Protein AF-A0A0H3B1G9-F1 (afdb_monomer)

pLDDT: mean 87.45, std 13.64, range [32.16, 97.94]

Nearest PDB structures (foldseek):
  1yqf-assembly1_C  TM=3.184E-01  e=6.189E-01  Leishmania major
  1e77-assembly1_A  TM=3.135E-01  e=3.840E+00  Leuconostoc mesenteroides
  4frx-assembly1_A  TM=2.261E-01  e=3.633E+00  Pseudomonas aeruginosa PAO1

Organism: Yersinia pseudotuberculosis serotype O:3 (strain YPIII) (NCBI:txid502800)

Mean predicted aligned error: 7.67 Å

Radius of gyration: 23.45 Å; Cα contacts (8 Å, |Δi|>4): 534; chains: 1; bounding box: 49×66×72 Å

Foldseek 3Di:
DDDFPFDDAFAFAPFALVPDDFPVPDDLVNQVVLLVLLPPPPDQDWDWDWADLQLKIKIFTAQDDDPFFTKTHIWIGPDQFKIWTWIWGFGDDPPVVCVVVVHPGGDIDIFIWMWGGDDDTDPIDTLVPDPDPVVSVVVRVVVNSVRSQSRLLSVCVVVVLVLLVVLPVQVDLVLFVCLQVQCCQVVDDWDDQQQWTFDDDDQKTKTKRAAPDPSCPPPRGMKIKIWGDPDPAFIKIWIFTWDQDPVRDTGTFIWIDSGRPGDIDTHDSRSRSVSSVVSSRSVVSCVVRVDDPPDPPPPDPDPDDD

Solvent-accessible surface area (backbone atoms only — not comparable to full-atom values): 17189 Å² total; per-residue (Å²): 117,82,79,83,79,74,74,80,81,71,64,58,37,105,36,31,41,93,76,52,72,54,68,94,71,62,52,43,67,57,40,46,49,58,47,56,66,64,53,84,77,83,60,89,58,64,49,74,50,71,47,64,63,84,65,19,48,34,36,41,36,34,48,43,74,56,92,65,22,37,32,27,20,41,37,39,33,60,59,63,51,30,36,44,35,45,32,23,36,38,45,62,66,59,69,68,61,34,53,77,67,75,38,94,66,63,66,69,42,65,47,47,35,40,28,44,37,64,98,70,59,47,75,80,38,49,55,95,74,61,84,55,65,67,59,51,52,50,55,37,50,52,51,25,54,45,27,36,52,52,2,20,24,35,34,22,59,79,63,73,19,54,60,43,53,49,43,58,70,70,53,35,61,66,56,50,52,53,59,53,63,26,66,62,77,77,73,51,86,63,49,78,55,88,56,27,39,20,47,75,55,78,72,34,36,48,26,27,30,58,52,85,38,90,64,21,78,92,46,73,48,49,24,37,34,48,28,37,64,80,49,100,85,41,33,31,30,40,36,47,33,46,41,78,40,98,88,69,48,72,36,74,43,54,26,40,20,46,34,79,91,50,71,72,41,77,64,55,63,32,36,47,71,58,44,52,50,49,49,52,52,52,53,51,46,49,61,65,55,70,46,81,85,73,74,81,78,78,78,73,80,79,83,77,88,128

Sequence (306 aa):
MLPIELPEEPKKLYYSAGEAHPLAKLETDKIRQMVIDLDVANSDSEHYVTGWMGLNSIVVVRNYQNKRGTANGFVINKGDRYRLSIQSIEFRIPKMVLWMSFRRKPRTMELITYEELGEKPSGMQQYRNILDEELLGQLDQDWHELNDYLGAACWQLENGTPLWQQLHQQITPDAIRQLATAPIFRTKHLQADGEYSGFWAGEYFFAVRQPGTKQAADNPFPAVQISWRENDKDIGSYQFDLIEGESGESRLSLCIRPRKGANSYLLNRFDAHHLQRAIAMFTLAQQYLSGPATGDSTATPERTNQ

Structure (mmCIF, N/CA/C/O backbone):
data_AF-A0A0H3B1G9-F1
#
_entry.id   AF-A0A0H3B1G9-F1
#
loop_
_atom_site.group_PDB
_atom_site.id
_atom_site.type_symbol
_atom_site.label_atom_id
_atom_site.label_alt_id
_atom_site.label_comp_id
_atom_site.label_asym_id
_atom_site.label_entity_id
_atom_site.label_seq_id
_atom_site.pdbx_PDB_ins_code
_atom_site.Cartn_x
_atom_site.Cartn_y
_atom_site.Cartn_z
_atom_site.occupancy
_atom_site.B_iso_or_equiv
_atom_site.auth_seq_id
_atom_site.auth_comp_id
_atom_site.auth_asym_id
_atom_site.auth_atom_id
_atom_site.pdbx_PDB_model_num
ATOM 1 N N . MET A 1 1 ? 13.223 -18.269 -14.793 1.00 59.62 1 MET A N 1
ATOM 2 C CA . MET A 1 1 ? 13.557 -17.062 -14.010 1.00 59.62 1 MET A CA 1
ATOM 3 C C . MET A 1 1 ? 13.470 -17.457 -12.550 1.00 59.62 1 MET A C 1
ATOM 5 O O . MET A 1 1 ? 12.486 -18.098 -12.205 1.00 59.62 1 MET A O 1
ATOM 9 N N . LEU A 1 2 ? 14.513 -17.216 -11.752 1.00 57.66 2 LEU A N 1
ATOM 10 C CA . LEU A 1 2 ? 14.482 -17.555 -10.325 1.00 57.66 2 LEU A CA 1
ATOM 11 C C . LEU A 1 2 ? 13.449 -16.666 -9.606 1.00 57.66 2 LEU A C 1
ATOM 13 O O . LEU A 1 2 ? 13.267 -15.519 -10.030 1.00 57.66 2 LEU A O 1
ATOM 17 N N . PRO A 1 3 ? 12.750 -17.179 -8.578 1.00 67.81 3 PRO A N 1
ATOM 18 C CA . PRO A 1 3 ? 11.862 -16.359 -7.761 1.00 67.81 3 PRO A CA 1
ATOM 19 C C . PRO A 1 3 ? 12.661 -15.236 -7.088 1.00 67.81 3 PRO A C 1
ATOM 21 O O . PRO A 1 3 ? 13.826 -15.428 -6.743 1.00 67.81 3 PRO A O 1
ATOM 24 N N . ILE A 1 4 ? 12.048 -14.062 -6.909 1.00 74.88 4 ILE A N 1
ATOM 25 C CA . ILE A 1 4 ? 12.657 -12.991 -6.110 1.00 74.88 4 ILE A CA 1
ATOM 26 C C . ILE A 1 4 ? 12.821 -13.480 -4.681 1.00 74.88 4 ILE A C 1
ATOM 28 O O . ILE A 1 4 ? 11.834 -13.747 -3.996 1.00 74.88 4 ILE A O 1
ATOM 32 N N . GLU A 1 5 ? 14.065 -13.513 -4.220 1.00 73.56 5 GLU A N 1
ATOM 33 C CA . GLU A 1 5 ? 14.350 -13.460 -2.795 1.00 73.56 5 GLU A CA 1
ATOM 34 C C . GLU A 1 5 ? 14.080 -12.029 -2.337 1.00 73.56 5 GLU A C 1
ATOM 36 O O . GLU A 1 5 ? 14.772 -11.081 -2.724 1.00 73.56 5 GLU A O 1
ATOM 41 N N . LEU A 1 6 ? 12.996 -11.854 -1.579 1.00 75.56 6 LEU A N 1
ATOM 42 C CA . LEU A 1 6 ? 12.729 -10.571 -0.950 1.00 75.56 6 LEU A CA 1
ATOM 43 C C . LEU A 1 6 ? 13.811 -10.327 0.112 1.00 75.56 6 LEU A C 1
ATOM 45 O O . LEU A 1 6 ? 14.199 -11.273 0.799 1.00 75.56 6 LEU A O 1
ATOM 49 N N . PRO A 1 7 ? 14.301 -9.084 0.263 1.00 76.75 7 PRO A N 1
ATOM 50 C CA . PRO A 1 7 ? 15.254 -8.773 1.323 1.00 76.75 7 PRO A CA 1
ATOM 51 C C . PRO A 1 7 ? 14.631 -9.011 2.710 1.00 76.75 7 PRO A C 1
ATOM 53 O O . PRO A 1 7 ? 13.418 -9.195 2.824 1.00 76.75 7 PRO A O 1
ATOM 56 N N . GLU A 1 8 ? 15.458 -8.971 3.757 1.00 84.50 8 GLU A N 1
ATOM 57 C CA . GLU A 1 8 ? 15.021 -9.072 5.158 1.00 84.50 8 GLU A CA 1
ATOM 58 C C . GLU A 1 8 ? 13.859 -8.113 5.470 1.00 84.50 8 GLU A C 1
ATOM 60 O O . GLU A 1 8 ? 13.772 -7.038 4.873 1.00 84.50 8 GLU A O 1
ATOM 65 N N . GLU A 1 9 ? 12.957 -8.490 6.383 1.00 88.81 9 GLU A N 1
ATOM 66 C CA . GLU A 1 9 ? 11.824 -7.632 6.740 1.00 88.81 9 GLU A CA 1
ATOM 67 C C . GLU A 1 9 ? 12.273 -6.211 7.128 1.00 88.81 9 GLU A C 1
ATOM 69 O O . GLU A 1 9 ? 13.287 -6.042 7.817 1.00 88.81 9 GLU A O 1
ATOM 74 N N . PRO A 1 10 ? 11.515 -5.171 6.727 1.00 93.00 10 PRO A N 1
ATOM 75 C CA . PRO A 1 10 ? 11.786 -3.813 7.159 1.00 93.00 10 PRO A CA 1
ATOM 76 C C . PRO A 1 10 ? 11.863 -3.709 8.681 1.00 93.00 10 PRO A C 1
ATOM 78 O O . PRO A 1 10 ? 11.057 -4.288 9.412 1.00 93.00 10 PRO A O 1
ATOM 81 N N . LYS A 1 11 ? 12.801 -2.891 9.159 1.00 95.94 11 LYS A N 1
ATOM 82 C CA . LYS A 1 11 ? 12.872 -2.513 10.573 1.00 95.94 11 LYS A CA 1
ATOM 83 C C . LYS A 1 11 ? 11.569 -1.835 10.999 1.00 95.94 11 LYS A C 1
ATOM 85 O O . LYS A 1 11 ? 11.018 -1.035 10.245 1.00 95.94 11 LYS A O 1
ATOM 90 N N . LYS A 1 12 ? 11.120 -2.139 12.217 1.00 96.69 12 LYS A N 1
ATOM 91 C CA . LYS A 1 12 ? 9.864 -1.655 12.808 1.00 96.69 12 LYS A CA 1
ATOM 92 C C . LYS A 1 12 ? 10.155 -0.762 14.020 1.00 96.69 12 LYS A C 1
ATOM 94 O O . LYS A 1 12 ? 11.189 -0.916 14.671 1.00 96.69 12 LYS A O 1
ATOM 99 N N . LEU A 1 13 ? 9.252 0.171 14.315 1.00 96.31 13 LEU A N 1
ATOM 100 C CA . LEU A 1 13 ? 9.301 1.073 15.468 1.00 96.31 13 LEU A CA 1
ATOM 101 C C . LEU A 1 13 ? 7.895 1.249 16.060 1.00 96.31 13 LEU A C 1
ATOM 103 O O . LEU A 1 13 ? 6.941 1.390 15.306 1.00 96.31 13 LEU A O 1
ATOM 107 N N . TYR A 1 14 ? 7.773 1.266 17.392 1.00 95.31 14 TYR A N 1
ATOM 108 C CA . TYR A 1 14 ? 6.531 1.430 18.185 1.00 95.31 14 TYR A CA 1
ATOM 109 C C . TYR A 1 14 ? 5.468 0.332 18.078 1.00 95.31 14 TYR A C 1
ATOM 111 O O . TYR A 1 14 ? 4.753 0.089 19.055 1.00 95.31 14 TYR A O 1
ATOM 119 N N . TYR A 1 15 ? 5.340 -0.293 16.911 1.00 96.44 15 TYR A N 1
ATOM 120 C CA . TYR A 1 15 ? 4.272 -1.227 16.582 1.00 96.44 15 TYR A CA 1
ATOM 121 C C . TYR A 1 15 ? 4.845 -2.478 15.923 1.00 96.44 15 TYR A C 1
ATOM 123 O O . TYR A 1 15 ? 5.758 -2.405 15.100 1.00 96.44 15 TYR A O 1
ATOM 131 N N . SER A 1 16 ? 4.312 -3.634 16.302 1.00 96.75 16 SER A N 1
ATOM 132 C CA . SER A 1 16 ? 4.616 -4.915 15.673 1.00 96.75 16 SER A CA 1
ATOM 133 C C . SER A 1 16 ? 3.471 -5.895 15.904 1.00 96.75 16 SER A C 1
ATOM 135 O O . SER A 1 16 ? 2.730 -5.781 16.885 1.00 96.75 16 SER A O 1
ATOM 137 N N . ALA A 1 17 ? 3.336 -6.882 15.023 1.00 95.06 17 ALA A N 1
ATOM 138 C CA . ALA A 1 17 ? 2.364 -7.957 15.162 1.00 95.06 17 ALA A CA 1
ATOM 139 C C . ALA A 1 17 ? 2.540 -8.705 16.493 1.00 95.06 17 ALA A C 1
ATOM 141 O O . ALA A 1 17 ? 1.554 -8.971 17.176 1.00 95.06 17 ALA A O 1
ATOM 142 N N . GLY A 1 18 ? 3.787 -8.993 16.887 1.00 92.62 18 GLY A N 1
ATOM 143 C CA . GLY A 1 18 ? 4.105 -9.766 18.094 1.00 92.62 18 GLY A CA 1
ATOM 144 C C . GLY A 1 18 ? 3.773 -9.064 19.415 1.00 92.62 18 GLY A C 1
ATOM 145 O O . GLY A 1 18 ? 3.587 -9.734 20.428 1.00 92.62 18 GLY A O 1
ATOM 146 N N . GLU A 1 19 ? 3.674 -7.734 19.411 1.00 92.69 19 GLU A N 1
ATOM 147 C CA . GLU A 1 19 ? 3.367 -6.930 20.603 1.00 92.69 19 GLU A CA 1
ATOM 148 C C . GLU A 1 19 ? 1.932 -6.381 20.602 1.00 92.69 19 GLU A C 1
ATOM 150 O O . GLU A 1 19 ? 1.456 -5.870 21.619 1.00 92.69 19 GLU A O 1
ATOM 155 N N . ALA A 1 20 ? 1.223 -6.482 19.476 1.00 93.62 20 ALA A N 1
ATOM 156 C CA . ALA A 1 20 ? -0.137 -5.987 19.358 1.00 93.62 20 ALA A CA 1
ATOM 157 C C . ALA A 1 20 ? -1.109 -6.821 20.206 1.00 93.62 20 ALA A C 1
ATOM 159 O O . ALA A 1 20 ? -1.130 -8.050 20.170 1.00 93.62 20 ALA A O 1
ATOM 160 N N . HIS A 1 21 ? -1.955 -6.143 20.978 1.00 92.06 21 HIS A N 1
ATOM 161 C CA . HIS A 1 21 ? -3.081 -6.794 21.640 1.00 92.06 21 HIS A CA 1
ATOM 162 C C . HIS A 1 21 ? -4.210 -7.077 20.637 1.00 92.06 21 HIS A C 1
ATOM 164 O O . HIS A 1 21 ? -4.360 -6.305 19.688 1.00 92.06 21 HIS A O 1
ATOM 170 N N . PRO A 1 22 ? -5.048 -8.105 20.878 1.00 93.81 22 PRO A N 1
ATOM 171 C CA . PRO A 1 22 ? -6.240 -8.358 20.068 1.00 93.81 22 PRO A CA 1
ATOM 172 C C . PRO A 1 22 ? -7.166 -7.140 19.995 1.00 93.81 22 PRO A C 1
ATOM 174 O O . PRO A 1 22 ? -7.259 -6.371 20.961 1.00 93.81 22 PRO A O 1
ATOM 177 N N . LEU A 1 23 ? -7.932 -7.019 18.909 1.00 94.25 23 LEU A N 1
ATOM 178 C CA . LEU A 1 23 ? -8.892 -5.935 18.671 1.00 94.25 23 LEU A CA 1
ATOM 179 C C . LEU A 1 23 ? -9.878 -5.763 19.831 1.00 94.25 23 LEU A C 1
ATOM 181 O O . LEU A 1 23 ? -10.228 -4.641 20.192 1.00 94.25 23 LEU A O 1
ATOM 185 N N . ALA A 1 24 ? -10.279 -6.865 20.474 1.00 93.50 24 ALA A N 1
ATOM 186 C CA . ALA A 1 24 ? -11.183 -6.856 21.628 1.00 93.50 24 ALA A CA 1
ATOM 187 C C . ALA A 1 24 ? -10.648 -6.070 22.842 1.00 93.50 24 ALA A C 1
ATOM 189 O O . ALA A 1 24 ? -11.427 -5.684 23.713 1.00 93.50 24 ALA A O 1
ATOM 190 N N . LYS A 1 25 ? -9.329 -5.865 22.925 1.00 93.75 25 LYS A N 1
ATOM 191 C CA . LYS A 1 25 ? -8.644 -5.160 24.019 1.00 93.75 25 LYS A CA 1
ATOM 192 C C . LYS A 1 25 ? -8.097 -3.799 23.588 1.00 93.75 25 LYS A C 1
ATOM 194 O O . LYS A 1 25 ? -7.325 -3.195 24.328 1.00 93.75 25 LYS A O 1
ATOM 199 N N . LEU A 1 26 ? -8.448 -3.333 22.391 1.00 93.00 26 LEU A N 1
ATOM 200 C CA . LEU A 1 26 ? -7.909 -2.097 21.851 1.00 93.00 26 LEU A CA 1
ATOM 201 C C . LEU A 1 26 ? -8.482 -0.880 22.579 1.00 93.00 26 LEU A C 1
ATOM 203 O O . LEU A 1 26 ? -9.694 -0.685 22.661 1.00 93.00 26 LEU A O 1
ATOM 207 N N . GLU A 1 27 ? -7.589 -0.030 23.072 1.00 91.75 27 GLU A N 1
ATOM 208 C CA . GLU A 1 27 ? -7.961 1.183 23.788 1.00 91.75 27 GLU A CA 1
ATOM 209 C C . GLU A 1 27 ? -8.048 2.394 22.855 1.00 91.75 27 GLU A C 1
ATOM 211 O O . GLU A 1 27 ? -7.255 2.578 21.928 1.00 91.75 27 GLU A O 1
ATOM 216 N N . THR A 1 28 ? -9.001 3.278 23.151 1.00 91.06 28 THR A N 1
ATOM 217 C CA . THR A 1 28 ? -9.269 4.498 22.378 1.00 91.06 28 THR A CA 1
ATOM 218 C C . THR A 1 28 ? -8.032 5.396 22.223 1.00 91.06 28 THR A C 1
ATOM 220 O O . THR A 1 28 ? -7.808 5.952 21.143 1.00 91.06 28 THR A O 1
ATOM 223 N N . ASP A 1 29 ? -7.236 5.555 23.285 1.00 90.88 29 ASP A N 1
ATOM 224 C CA . ASP A 1 29 ? -6.051 6.421 23.274 1.00 90.88 29 ASP A CA 1
ATOM 225 C C . ASP A 1 29 ? -4.909 5.813 22.451 1.00 90.88 29 ASP A C 1
ATOM 227 O O . ASP A 1 29 ? -4.183 6.546 21.780 1.00 90.88 29 ASP A O 1
ATOM 231 N N . LYS A 1 30 ? -4.816 4.477 22.392 1.00 93.19 30 LYS A N 1
ATOM 232 C CA . LYS A 1 30 ? -3.844 3.784 21.541 1.00 93.19 30 LYS A CA 1
ATOM 233 C C . LYS A 1 30 ? -4.114 4.048 20.060 1.00 93.19 30 LYS A C 1
ATOM 235 O O . LYS A 1 30 ? -3.182 4.386 19.341 1.00 93.19 30 LYS A O 1
ATOM 240 N N . ILE A 1 31 ? -5.378 3.994 19.619 1.00 94.06 31 ILE A N 1
ATOM 241 C CA . ILE A 1 31 ? -5.758 4.320 18.228 1.00 94.06 31 ILE A CA 1
ATOM 242 C C . ILE A 1 31 ? -5.328 5.748 17.871 1.00 94.06 31 ILE A C 1
ATOM 244 O O . ILE A 1 31 ? -4.774 5.985 16.801 1.00 94.06 31 ILE A O 1
ATOM 248 N N . ARG A 1 32 ? -5.570 6.708 18.773 1.00 91.94 32 ARG A N 1
ATOM 249 C CA . ARG A 1 32 ? -5.183 8.110 18.561 1.00 91.94 32 ARG A CA 1
ATOM 250 C C . ARG A 1 32 ? -3.673 8.268 18.450 1.00 91.94 32 ARG A C 1
ATOM 252 O O . ARG A 1 32 ? -3.226 8.932 17.522 1.00 91.94 32 ARG A O 1
ATOM 259 N N . GLN A 1 33 ? -2.915 7.644 19.350 1.00 92.75 33 GLN A N 1
ATOM 260 C CA . GLN A 1 33 ? -1.455 7.696 19.315 1.00 92.75 33 GLN A CA 1
ATOM 261 C C . GLN A 1 33 ? -0.908 7.119 18.004 1.00 92.75 33 GLN A C 1
ATOM 263 O O . GLN A 1 33 ? -0.109 7.767 17.345 1.00 92.75 33 GLN A O 1
ATOM 268 N N . MET A 1 34 ? -1.429 5.972 17.562 1.00 94.44 34 MET A N 1
ATOM 269 C CA . MET A 1 34 ? -1.025 5.338 16.300 1.00 94.44 34 MET A CA 1
ATOM 270 C C . MET A 1 34 ? -1.251 6.231 15.079 1.00 94.44 34 MET A C 1
ATOM 272 O O . MET A 1 34 ? -0.442 6.244 14.159 1.00 94.44 34 MET A O 1
ATOM 276 N N . VAL A 1 35 ? -2.357 6.976 15.058 1.00 92.81 35 VAL A N 1
ATOM 277 C CA . VAL A 1 35 ? -2.650 7.930 13.979 1.00 92.81 35 VAL A CA 1
ATOM 278 C C . VAL A 1 35 ? -1.699 9.130 14.029 1.00 92.81 35 VAL A C 1
ATOM 280 O O . VAL A 1 35 ? -1.282 9.609 12.979 1.00 92.81 35 VAL A O 1
ATOM 283 N N . ILE A 1 36 ? -1.352 9.609 15.227 1.00 89.75 36 ILE A N 1
ATOM 284 C CA . ILE A 1 36 ? -0.413 10.726 15.422 1.00 89.75 36 ILE A CA 1
ATOM 285 C C . ILE A 1 36 ? 1.004 10.333 14.993 1.00 89.75 36 ILE A C 1
ATOM 287 O O . ILE A 1 36 ? 1.671 11.119 14.334 1.00 89.75 36 ILE A O 1
ATOM 291 N N . ASP A 1 37 ? 1.449 9.115 15.295 1.00 90.88 37 ASP A N 1
ATOM 292 C CA . ASP A 1 37 ? 2.808 8.664 14.959 1.00 90.88 37 ASP A CA 1
ATOM 293 C C . ASP A 1 37 ? 3.040 8.509 13.443 1.00 90.88 37 ASP A C 1
ATOM 295 O O . ASP A 1 37 ? 4.179 8.420 12.986 1.00 90.88 37 ASP A O 1
ATOM 299 N N . LEU A 1 38 ? 1.965 8.489 12.648 1.00 86.00 38 LEU A N 1
ATOM 300 C CA . LEU A 1 38 ? 1.999 8.481 11.181 1.00 86.00 38 LEU A CA 1
ATOM 301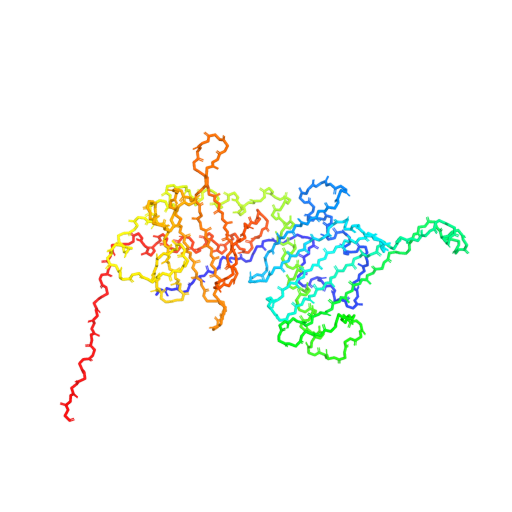 C C . LEU A 1 38 ? 1.631 9.822 10.557 1.00 86.00 38 LEU A C 1
ATOM 303 O O . LEU A 1 38 ? 1.435 9.914 9.343 1.00 86.00 38 LEU A O 1
ATOM 307 N N . ASP A 1 39 ? 1.530 10.865 11.370 1.00 78.00 39 ASP A N 1
ATOM 308 C CA . ASP A 1 39 ? 1.212 12.195 10.901 1.00 78.00 39 ASP A CA 1
ATOM 309 C C . ASP A 1 39 ? 2.346 12.780 10.052 1.00 78.00 39 ASP A C 1
ATOM 311 O O . ASP A 1 39 ? 3.309 13.370 10.536 1.00 78.00 39 ASP A O 1
ATOM 315 N N . VAL A 1 40 ? 2.199 12.650 8.738 1.00 73.31 40 VAL A N 1
ATOM 316 C CA . VAL A 1 40 ? 3.098 13.283 7.770 1.00 73.31 40 VAL A CA 1
ATOM 317 C C . VAL A 1 40 ? 2.737 14.756 7.542 1.00 73.31 40 VAL A C 1
ATOM 319 O O . VAL A 1 40 ? 3.581 15.527 7.085 1.00 73.31 40 VAL A O 1
ATOM 322 N N . ALA A 1 41 ? 1.500 15.161 7.844 1.00 70.06 41 ALA A N 1
ATOM 323 C CA . ALA A 1 41 ? 0.998 16.500 7.556 1.00 70.06 41 ALA A CA 1
ATOM 324 C C . ALA A 1 41 ? 1.340 17.519 8.654 1.00 70.06 41 ALA A C 1
ATOM 326 O O . ALA A 1 41 ? 1.358 18.716 8.365 1.00 70.06 41 ALA A O 1
ATOM 327 N N . ASN A 1 42 ? 1.595 17.073 9.892 1.00 72.75 42 ASN A N 1
ATOM 328 C CA . ASN A 1 42 ? 1.765 17.936 11.068 1.00 72.75 42 ASN A CA 1
ATOM 329 C C . ASN A 1 42 ? 0.621 18.955 11.207 1.00 72.75 42 ASN A C 1
ATOM 331 O O . ASN A 1 42 ? 0.838 20.108 11.578 1.00 72.75 42 ASN A O 1
ATOM 335 N N . SER A 1 43 ? -0.604 18.538 10.862 1.00 73.75 43 SER A N 1
ATOM 336 C CA . SER A 1 43 ? -1.773 19.420 10.785 1.00 73.75 43 SER A CA 1
ATOM 337 C C . SER A 1 43 ? -2.925 18.949 11.664 1.00 73.75 43 SER A C 1
ATOM 339 O O . SER A 1 43 ? -3.331 17.792 11.628 1.00 73.75 43 SER A O 1
ATOM 341 N N . ASP A 1 44 ? -3.538 19.886 12.384 1.00 77.00 44 ASP A N 1
ATOM 342 C CA . ASP A 1 44 ? -4.769 19.637 13.139 1.00 77.00 44 ASP A CA 1
ATOM 343 C C . ASP A 1 44 ? -6.027 19.604 12.247 1.00 77.00 44 ASP A C 1
ATOM 345 O O . ASP A 1 44 ? -7.116 19.274 12.722 1.00 77.00 44 ASP A O 1
ATOM 349 N N . SER A 1 45 ? -5.901 19.913 10.951 1.00 83.56 45 SER A N 1
ATOM 350 C CA . SER A 1 45 ? -6.987 19.776 9.973 1.00 83.56 45 SER A CA 1
ATOM 351 C C . SER A 1 45 ? -7.317 18.314 9.668 1.00 83.56 45 SER A C 1
ATOM 353 O O . SER A 1 45 ? -6.491 17.421 9.854 1.00 83.56 45 SER A O 1
ATOM 355 N N . GLU A 1 46 ? -8.515 18.072 9.134 1.00 88.00 46 GLU A N 1
ATOM 356 C CA . GLU A 1 46 ? -8.852 16.786 8.521 1.00 88.00 46 GLU A CA 1
ATOM 357 C C . GLU A 1 46 ? -7.831 16.437 7.431 1.00 88.00 46 GLU A C 1
ATOM 359 O O . GLU A 1 46 ? -7.519 17.271 6.576 1.00 88.00 46 GLU A O 1
ATOM 364 N N . HIS A 1 47 ? -7.296 15.221 7.477 1.00 86.44 47 HIS A N 1
ATOM 365 C CA . HIS A 1 47 ? -6.448 14.686 6.419 1.00 86.44 47 HIS A CA 1
ATOM 366 C C . HIS A 1 47 ? -6.503 13.164 6.377 1.00 86.44 47 HIS A C 1
ATOM 368 O O . HIS A 1 47 ? -6.804 12.481 7.361 1.00 86.44 47 HIS A O 1
ATOM 374 N N . TYR A 1 48 ? -6.184 12.656 5.192 1.00 89.88 48 TYR A N 1
ATOM 375 C CA . TYR A 1 48 ? -6.171 11.244 4.873 1.00 89.88 48 TYR A CA 1
ATOM 376 C C . TYR A 1 48 ? -4.803 10.880 4.331 1.00 89.88 48 TYR A C 1
ATOM 378 O O . TYR A 1 48 ? -4.306 11.527 3.409 1.00 89.88 48 TYR A O 1
ATOM 386 N N . VAL A 1 49 ? -4.219 9.827 4.885 1.00 88.94 49 VAL A N 1
ATOM 387 C CA . VAL A 1 49 ? -2.991 9.234 4.364 1.00 88.94 49 VAL A CA 1
ATOM 388 C C . VAL A 1 49 ? -3.337 7.832 3.892 1.00 88.94 49 VAL A C 1
ATOM 390 O O . VAL A 1 49 ? -3.724 6.975 4.681 1.00 88.94 49 VAL A O 1
ATOM 393 N N . THR A 1 50 ? -3.260 7.605 2.587 1.00 90.31 50 THR A N 1
ATOM 394 C CA . THR A 1 50 ? -3.477 6.281 1.994 1.00 90.31 50 THR A CA 1
ATOM 395 C C . THR A 1 50 ? -2.157 5.538 1.933 1.00 90.31 50 THR A C 1
ATOM 397 O O . THR A 1 50 ? -1.188 6.151 1.520 1.00 90.31 50 THR A O 1
ATOM 400 N N . GLY A 1 51 ? -2.115 4.252 2.255 1.00 93.06 51 GLY A N 1
ATOM 401 C CA . GLY A 1 51 ? -0.955 3.374 2.085 1.00 93.06 51 GLY A CA 1
ATOM 402 C C . GLY A 1 51 ? -1.378 1.970 1.663 1.00 93.06 51 GLY A C 1
ATOM 403 O O . GLY A 1 51 ? -2.567 1.729 1.418 1.00 93.06 51 GLY A O 1
ATOM 404 N N . TRP A 1 52 ? -0.423 1.046 1.560 1.00 94.50 52 TRP A N 1
ATOM 405 C CA . TRP A 1 52 ? -0.682 -0.284 0.996 1.00 94.50 52 TRP A CA 1
ATOM 406 C C . TRP A 1 52 ? -0.057 -1.414 1.815 1.00 94.50 52 TRP A C 1
ATOM 408 O O . TRP A 1 52 ? 1.127 -1.395 2.142 1.00 94.50 52 TRP A O 1
ATOM 418 N N . MET A 1 53 ? -0.869 -2.430 2.113 1.00 92.31 53 MET A N 1
ATOM 419 C CA . MET A 1 53 ? -0.454 -3.677 2.754 1.00 92.31 53 MET A CA 1
ATOM 420 C C . MET A 1 53 ? -0.727 -4.839 1.804 1.00 92.31 53 MET A C 1
ATOM 422 O O . MET A 1 53 ? -1.854 -5.336 1.675 1.00 92.31 53 MET A O 1
ATOM 426 N N . GLY A 1 54 ? 0.315 -5.217 1.064 1.00 91.44 54 GLY A N 1
ATOM 427 C CA . GLY A 1 54 ? 0.169 -6.089 -0.095 1.00 91.44 54 GLY A CA 1
ATOM 428 C C . GLY A 1 54 ? -0.703 -5.408 -1.152 1.00 91.44 54 GLY A C 1
ATOM 429 O O . GLY A 1 54 ? -0.463 -4.271 -1.539 1.00 91.44 54 GLY A O 1
ATOM 430 N N . LEU A 1 55 ? -1.754 -6.076 -1.620 1.00 93.50 55 LEU A N 1
ATOM 431 C CA . LEU A 1 55 ? -2.681 -5.504 -2.612 1.00 93.50 55 LEU A CA 1
ATOM 432 C C . LEU A 1 55 ? -3.897 -4.797 -1.982 1.00 93.50 55 LEU A C 1
ATOM 434 O O . LEU A 1 55 ? -4.893 -4.524 -2.661 1.00 93.50 55 LEU A O 1
ATOM 438 N N . ASN A 1 56 ? -3.846 -4.538 -0.674 1.00 94.56 56 ASN A N 1
ATOM 439 C CA . ASN A 1 56 ? -4.959 -4.011 0.107 1.00 94.56 56 ASN A CA 1
ATOM 440 C C . ASN A 1 56 ? -4.656 -2.583 0.559 1.00 94.56 56 ASN A C 1
ATOM 442 O O . ASN A 1 56 ? -3.575 -2.303 1.076 1.00 94.56 56 ASN A O 1
ATOM 446 N N . SER A 1 57 ? -5.617 -1.682 0.368 1.00 94.44 57 SER A N 1
ATOM 447 C CA . SER A 1 57 ? -5.444 -0.278 0.734 1.00 94.44 57 SER A CA 1
ATOM 448 C C . SER A 1 57 ? -5.644 -0.089 2.234 1.00 94.44 57 SER A C 1
ATOM 450 O O . SER A 1 57 ? -6.627 -0.594 2.789 1.00 94.44 57 SER A O 1
ATOM 452 N N . ILE A 1 58 ? -4.794 0.727 2.841 1.00 95.44 58 ILE A N 1
ATOM 453 C CA . ILE A 1 58 ? -4.964 1.269 4.186 1.00 95.44 58 ILE A CA 1
ATOM 454 C C . ILE A 1 58 ? -5.236 2.763 4.053 1.00 95.44 58 ILE A C 1
ATOM 456 O O . ILE A 1 58 ? -4.581 3.455 3.281 1.00 95.44 58 ILE A O 1
ATOM 460 N N . VAL A 1 59 ? -6.191 3.278 4.815 1.00 94.75 59 VAL A N 1
ATOM 461 C CA . VAL A 1 59 ? -6.438 4.712 4.945 1.00 94.75 59 VAL A CA 1
ATOM 462 C C . VAL A 1 59 ? -6.303 5.086 6.408 1.00 94.75 59 VAL A C 1
ATOM 464 O O . VAL A 1 59 ? -7.092 4.644 7.241 1.00 94.75 59 VAL A O 1
ATOM 467 N N . VAL A 1 60 ? -5.311 5.913 6.712 1.00 93.88 60 VAL A N 1
ATOM 468 C CA . VAL A 1 60 ? -5.195 6.605 7.990 1.00 93.88 60 VAL A CA 1
ATOM 469 C C . VAL A 1 60 ? -6.079 7.840 7.912 1.00 93.88 60 VAL A C 1
ATOM 471 O O . VAL A 1 60 ? -5.915 8.688 7.035 1.00 93.88 60 VAL A O 1
ATOM 474 N N . VAL A 1 61 ? -7.048 7.915 8.811 1.00 92.75 61 VAL A N 1
ATOM 475 C CA . VAL A 1 61 ? -8.005 9.009 8.924 1.00 92.75 61 VAL A CA 1
ATOM 476 C C . VAL A 1 61 ? -7.622 9.821 10.145 1.00 92.75 61 VAL A C 1
ATOM 478 O O . VAL A 1 61 ? -7.645 9.293 11.258 1.00 92.75 61 VAL A O 1
ATOM 481 N N . ARG A 1 62 ? -7.333 11.108 9.963 1.00 90.69 62 ARG A N 1
ATOM 482 C CA . ARG A 1 62 ? -7.104 12.020 11.080 1.00 90.69 62 ARG A CA 1
ATOM 483 C C . ARG A 1 62 ? -8.083 13.173 11.050 1.00 90.69 62 ARG A C 1
ATOM 485 O O . ARG A 1 62 ? -8.330 13.778 10.011 1.00 90.69 62 ARG A O 1
ATOM 492 N N . ASN A 1 63 ? -8.610 13.476 12.232 1.00 88.50 63 ASN A N 1
ATOM 493 C CA . ASN A 1 63 ? -9.500 14.594 12.493 1.00 88.50 63 ASN A CA 1
ATOM 494 C C . ASN A 1 63 ? -10.650 14.700 11.484 1.00 88.50 63 ASN A C 1
ATOM 496 O O . ASN A 1 63 ? -11.039 15.807 11.129 1.00 88.50 63 ASN A O 1
ATOM 500 N N . TYR A 1 64 ? -11.218 13.569 11.052 1.00 89.31 64 TYR A N 1
ATOM 501 C CA . TYR A 1 64 ? -12.414 13.584 10.211 1.00 89.31 64 TYR A CA 1
ATOM 502 C C . TYR A 1 64 ? -13.569 14.190 10.993 1.00 89.31 64 TYR A C 1
ATOM 504 O O . TYR A 1 64 ? -13.917 13.675 12.057 1.00 89.31 64 TYR A O 1
ATOM 512 N N . GLN A 1 65 ? -14.164 15.267 10.486 1.00 86.50 65 GLN A N 1
ATOM 513 C CA . GLN A 1 65 ? -15.212 15.998 11.193 1.00 86.50 65 GLN A CA 1
ATOM 514 C C . GLN A 1 65 ? -16.557 15.854 10.496 1.00 86.50 65 GLN A C 1
ATOM 516 O O . GLN A 1 65 ? -16.736 16.188 9.329 1.00 86.50 65 GLN A O 1
ATOM 521 N N . ASN A 1 66 ? -17.572 15.434 11.249 1.00 85.62 66 ASN A N 1
ATOM 522 C CA . ASN A 1 66 ? -18.944 15.428 10.760 1.00 85.62 66 ASN A CA 1
ATOM 523 C C . ASN A 1 66 ? -19.948 15.867 11.836 1.00 85.62 66 ASN A C 1
ATOM 525 O O . ASN A 1 66 ? -19.604 16.280 12.945 1.00 85.62 66 ASN A O 1
ATOM 529 N N . LYS A 1 67 ? -21.245 15.778 11.511 1.00 82.25 67 LYS A N 1
ATOM 530 C CA . LYS A 1 67 ? -22.333 16.152 12.433 1.00 82.25 67 LYS A CA 1
ATOM 531 C C . LYS A 1 67 ? -22.329 15.345 13.741 1.00 82.25 67 LYS A C 1
ATOM 533 O O . LYS A 1 67 ? -22.871 15.824 14.732 1.00 82.25 67 LYS A O 1
ATOM 538 N N . ARG A 1 68 ? -21.757 14.136 13.742 1.00 77.50 68 ARG A N 1
ATOM 539 C CA . ARG A 1 68 ? -21.721 13.208 14.883 1.00 77.50 68 ARG A CA 1
ATOM 540 C C . ARG A 1 68 ? -20.496 13.410 15.770 1.00 77.50 68 ARG A C 1
ATOM 542 O O . ARG A 1 68 ? -20.564 13.047 16.942 1.00 77.50 68 ARG A O 1
ATOM 549 N N . GLY A 1 69 ? -19.415 13.998 15.263 1.00 86.12 69 GLY A N 1
ATOM 550 C CA . GLY A 1 69 ? -18.180 14.142 16.024 1.00 86.12 69 GLY A CA 1
ATOM 551 C C . GLY A 1 69 ? -16.931 14.240 15.164 1.00 86.12 69 GLY A C 1
ATOM 552 O O . GLY A 1 69 ? -17.014 14.477 13.959 1.00 86.12 69 GLY A O 1
ATOM 553 N N . THR A 1 70 ? -15.797 14.023 15.821 1.00 89.56 70 THR A N 1
ATOM 554 C CA . THR A 1 70 ? -14.478 13.920 15.196 1.00 89.56 70 THR A CA 1
ATOM 555 C C . THR A 1 70 ? -13.983 12.481 15.294 1.00 89.56 70 THR A C 1
ATOM 557 O O . THR A 1 70 ? -14.113 11.875 16.357 1.00 89.56 70 THR A O 1
ATOM 560 N N . ALA A 1 71 ? -13.412 11.932 14.224 1.00 91.88 71 ALA A N 1
ATOM 561 C CA . ALA A 1 71 ? -12.872 10.577 14.201 1.00 91.88 71 ALA A CA 1
ATOM 562 C C . ALA A 1 71 ? -11.394 10.546 13.791 1.00 91.88 71 ALA A C 1
ATOM 564 O O . ALA A 1 71 ? -10.961 11.296 12.917 1.00 91.88 71 ALA A O 1
ATOM 565 N N . ASN A 1 72 ? -10.649 9.639 14.416 1.00 93.94 72 ASN A N 1
ATOM 566 C CA . ASN A 1 72 ? -9.280 9.276 14.062 1.00 93.94 72 ASN A CA 1
ATOM 567 C C . ASN A 1 72 ? -9.197 7.757 13.955 1.00 93.94 72 ASN A C 1
ATOM 569 O O . ASN A 1 72 ? -9.799 7.075 14.780 1.00 93.94 72 ASN A O 1
ATOM 573 N N . GLY A 1 73 ? -8.462 7.204 13.001 1.00 95.44 73 GLY A N 1
ATOM 574 C CA . GLY A 1 73 ? -8.244 5.764 12.964 1.00 95.44 73 GLY A CA 1
ATOM 575 C C . GLY A 1 73 ? -7.792 5.239 11.618 1.00 95.44 73 GLY A C 1
ATOM 576 O O . GLY A 1 73 ? -7.233 5.968 10.806 1.00 95.44 73 GLY A O 1
ATOM 577 N N . PHE A 1 74 ? -8.075 3.965 11.388 1.00 96.56 74 PHE A N 1
ATOM 578 C CA . PHE A 1 74 ? -7.637 3.218 10.221 1.00 96.56 74 PHE A CA 1
ATOM 579 C C . PHE A 1 74 ? -8.828 2.589 9.512 1.00 96.56 74 PHE A C 1
ATOM 581 O O . PHE A 1 74 ? -9.785 2.140 10.147 1.00 96.56 74 PHE A O 1
ATOM 588 N N . VAL A 1 75 ? -8.756 2.539 8.189 1.00 96.75 75 VAL A N 1
ATOM 589 C CA . VAL A 1 75 ? -9.671 1.772 7.346 1.00 96.75 75 VAL A CA 1
ATOM 590 C C . VAL A 1 75 ? -8.838 0.875 6.446 1.00 96.75 75 VAL A C 1
ATOM 592 O O . VAL A 1 75 ? -8.025 1.368 5.669 1.00 96.75 75 VAL A O 1
ATOM 595 N N . ILE A 1 76 ? -9.042 -0.433 6.541 1.00 96.75 76 ILE A N 1
ATOM 596 C CA . ILE A 1 76 ? -8.397 -1.439 5.699 1.00 96.75 76 ILE A CA 1
ATOM 597 C C . ILE A 1 76 ? -9.452 -1.969 4.729 1.00 96.75 76 ILE A C 1
ATOM 599 O O . ILE A 1 76 ? -10.502 -2.437 5.168 1.00 96.75 76 ILE A O 1
ATOM 603 N N . ASN A 1 77 ? -9.184 -1.923 3.422 1.00 94.75 77 ASN A N 1
ATOM 604 C CA . ASN A 1 77 ? -10.026 -2.592 2.424 1.00 94.75 77 ASN A CA 1
ATOM 605 C C . ASN A 1 77 ? -9.284 -3.808 1.870 1.00 94.75 77 ASN A C 1
ATOM 607 O O . ASN A 1 77 ? -8.263 -3.662 1.190 1.00 94.75 77 ASN A O 1
ATOM 611 N N . LYS A 1 78 ? -9.812 -5.010 2.112 1.00 92.50 78 LYS A N 1
ATOM 612 C CA . LYS A 1 78 ? -9.221 -6.277 1.659 1.00 92.50 78 LYS A CA 1
ATOM 613 C C . LYS A 1 78 ? -9.715 -6.637 0.253 1.00 92.50 78 LYS A C 1
ATOM 615 O O . LYS A 1 78 ? -10.313 -7.692 0.026 1.00 92.50 78 LYS A O 1
ATOM 620 N N . GLY A 1 79 ? -9.459 -5.731 -0.693 1.00 86.62 79 GLY A N 1
ATOM 621 C CA . GLY A 1 79 ? -10.050 -5.748 -2.032 1.00 86.62 79 GLY A CA 1
ATOM 622 C C . GLY A 1 79 ? -11.559 -5.542 -1.987 1.00 86.62 79 GLY A C 1
ATOM 623 O O . GLY A 1 79 ? -12.049 -4.794 -1.146 1.00 86.62 79 GLY A O 1
ATOM 624 N N . ASP A 1 80 ? -12.285 -6.258 -2.840 1.00 86.25 80 ASP A N 1
ATOM 625 C CA . ASP A 1 80 ? -13.751 -6.202 -2.897 1.00 86.25 80 ASP A CA 1
ATOM 626 C C . ASP A 1 80 ? -14.423 -7.172 -1.910 1.00 86.25 80 ASP A C 1
ATOM 628 O O . ASP A 1 80 ? -15.609 -7.450 -2.036 1.00 86.25 80 ASP A O 1
ATOM 632 N N . ARG A 1 81 ? -13.668 -7.720 -0.943 1.00 89.62 81 ARG A N 1
ATOM 633 C CA . ARG A 1 81 ? -14.166 -8.730 0.007 1.00 89.62 81 ARG A CA 1
ATOM 634 C C . ARG A 1 81 ? -14.793 -8.110 1.244 1.00 89.62 81 ARG A C 1
ATOM 636 O O . ARG A 1 81 ? -15.915 -8.438 1.595 1.00 89.62 81 ARG A O 1
ATOM 643 N N . TYR A 1 82 ? -14.054 -7.244 1.932 1.00 94.25 82 TYR A N 1
ATOM 644 C CA . TYR A 1 82 ? -14.549 -6.566 3.124 1.00 94.25 82 TYR A CA 1
ATOM 645 C C . TYR A 1 82 ? -13.718 -5.336 3.472 1.00 94.25 82 TYR A C 1
ATOM 647 O O . TYR A 1 82 ? -12.580 -5.158 3.018 1.00 94.25 82 TYR A O 1
ATOM 655 N N . ARG A 1 83 ? -14.304 -4.513 4.337 1.00 96.25 83 ARG A N 1
ATOM 656 C CA . ARG A 1 83 ? -13.677 -3.376 4.992 1.00 96.25 83 ARG A CA 1
ATOM 657 C C . ARG A 1 83 ? -13.646 -3.589 6.500 1.00 96.25 83 ARG A C 1
ATOM 659 O O . ARG A 1 83 ? -14.678 -3.851 7.113 1.00 96.25 83 ARG A O 1
ATOM 666 N N . LEU A 1 84 ? -12.475 -3.387 7.094 1.00 97.44 84 LEU A N 1
ATOM 667 C CA . LEU A 1 84 ? -12.289 -3.268 8.539 1.00 97.44 84 LEU A CA 1
ATOM 668 C C . LEU A 1 84 ? -12.008 -1.800 8.875 1.00 97.44 84 LEU A C 1
ATOM 670 O O . LEU A 1 84 ? -11.076 -1.207 8.338 1.00 97.44 84 LEU A O 1
ATOM 674 N N . SER A 1 85 ? -12.812 -1.199 9.750 1.00 96.88 85 SER A N 1
ATOM 675 C CA . SER A 1 85 ? -12.587 0.162 10.254 1.00 96.88 85 SER A CA 1
ATOM 676 C C . SER A 1 85 ? -12.299 0.121 11.747 1.00 96.88 85 SER A C 1
ATOM 678 O O . SER A 1 85 ? -13.054 -0.485 12.499 1.00 96.88 85 SER A O 1
ATOM 680 N N . ILE A 1 86 ? -11.228 0.782 12.178 1.00 97.12 86 ILE A N 1
ATOM 681 C CA . ILE A 1 86 ? -10.771 0.842 13.571 1.00 97.12 86 ILE A CA 1
ATOM 682 C C . ILE A 1 86 ? -10.613 2.312 13.930 1.00 97.12 86 ILE A C 1
ATOM 684 O O . ILE A 1 86 ? -9.667 2.958 13.488 1.00 97.12 86 ILE A O 1
ATOM 688 N N . GLN A 1 87 ? -11.562 2.868 14.679 1.00 95.31 87 GLN A N 1
ATOM 689 C CA . GLN A 1 87 ? -11.645 4.312 14.888 1.00 95.31 87 GLN A CA 1
ATOM 690 C C . GLN A 1 87 ? -11.831 4.692 16.352 1.00 95.31 87 GLN A C 1
ATOM 692 O O . GLN A 1 87 ? -12.513 4.023 17.115 1.00 95.31 87 GLN A O 1
ATOM 697 N N . SER A 1 88 ? -11.260 5.829 16.717 1.00 94.38 88 SER A N 1
ATOM 698 C CA . SER A 1 88 ? -11.530 6.598 17.921 1.00 94.38 88 SER A CA 1
ATOM 699 C C . SER A 1 88 ? -12.442 7.764 17.551 1.00 94.38 88 SER A C 1
ATOM 701 O O . SER A 1 88 ? -12.063 8.620 16.749 1.00 94.38 88 SER A O 1
ATOM 703 N N . ILE A 1 89 ? -13.649 7.797 18.115 1.00 91.81 89 ILE A N 1
ATOM 704 C CA . ILE A 1 89 ? -14.678 8.797 17.815 1.00 91.81 89 ILE A CA 1
ATOM 705 C C . ILE A 1 89 ? -14.956 9.634 19.056 1.00 91.81 89 ILE A C 1
ATOM 707 O O . ILE A 1 89 ? -15.398 9.127 20.088 1.00 91.81 89 ILE A O 1
ATOM 711 N N . GLU A 1 90 ? -14.756 10.941 18.938 1.00 90.81 90 GLU A N 1
ATOM 712 C CA . GLU A 1 90 ? -15.185 11.926 19.921 1.00 90.81 90 GLU A CA 1
ATOM 713 C C . GLU A 1 90 ? -16.526 12.524 19.506 1.00 90.81 90 GLU A C 1
ATOM 715 O O . GLU A 1 90 ? -16.622 13.257 18.521 1.00 90.81 90 GLU A O 1
ATOM 720 N N . PHE A 1 91 ? -17.582 12.210 20.255 1.00 86.44 91 PHE A N 1
ATOM 721 C CA . PHE A 1 91 ? -18.930 12.647 19.904 1.00 86.44 91 PHE A CA 1
ATOM 722 C C . PHE A 1 91 ? -19.121 14.153 20.071 1.00 86.44 91 PHE A C 1
ATOM 724 O O . PHE A 1 91 ? -18.752 14.748 21.083 1.00 86.44 91 PHE A O 1
ATOM 731 N N . ARG A 1 92 ? -19.831 14.772 19.129 1.00 84.44 92 ARG A N 1
ATOM 732 C CA . ARG A 1 92 ? -20.282 16.155 19.278 1.00 84.44 92 ARG A CA 1
ATOM 733 C C . ARG A 1 92 ? -21.530 16.196 20.157 1.00 84.44 92 ARG A C 1
ATOM 735 O O . ARG A 1 92 ? -22.640 15.963 19.689 1.00 84.44 92 ARG A O 1
ATOM 742 N N . ILE A 1 93 ? -21.348 16.522 21.435 1.00 81.88 93 ILE A N 1
ATOM 743 C CA . ILE A 1 93 ? -22.444 16.660 22.405 1.00 81.88 93 ILE A CA 1
ATOM 744 C C . ILE A 1 93 ? -22.687 18.152 22.694 1.00 81.88 93 ILE A C 1
ATOM 746 O O . ILE A 1 93 ? -21.731 18.872 22.997 1.00 81.88 93 ILE A O 1
ATOM 750 N N . PRO A 1 94 ? -23.940 18.652 22.631 1.00 84.12 94 PRO A N 1
ATOM 751 C CA . PRO A 1 94 ? -24.253 20.028 23.015 1.00 84.12 94 PRO A CA 1
ATOM 752 C C . PRO A 1 94 ? -23.788 20.351 24.444 1.00 84.12 94 PRO A C 1
ATOM 754 O O . PRO A 1 94 ? -23.991 19.555 25.361 1.00 84.12 94 PRO A O 1
ATOM 757 N N . LYS A 1 95 ? -23.220 21.548 24.666 1.00 83.19 95 LYS A N 1
ATOM 758 C CA . LYS A 1 95 ? -22.653 21.956 25.972 1.00 83.19 95 LYS A CA 1
ATOM 759 C C . LYS A 1 95 ? -23.641 21.820 27.136 1.00 83.19 95 LYS A C 1
ATOM 761 O O . LYS A 1 95 ? -23.243 21.414 28.222 1.00 83.19 95 LYS A O 1
ATOM 766 N N . MET A 1 96 ? -24.921 22.111 26.898 1.00 84.19 96 MET A N 1
ATOM 767 C CA . MET A 1 96 ? -25.976 21.959 27.904 1.00 84.19 96 MET A CA 1
ATOM 768 C C . MET A 1 96 ? -26.118 20.499 28.365 1.00 84.19 96 MET A C 1
ATOM 770 O O . MET A 1 96 ? -26.224 20.246 29.559 1.00 84.19 96 MET A O 1
ATOM 774 N N . VAL A 1 97 ? -26.048 19.535 27.440 1.00 84.00 97 VAL A N 1
ATOM 775 C CA . VAL A 1 97 ? -26.124 18.096 27.753 1.00 84.00 97 VAL A CA 1
ATOM 776 C C . VAL A 1 97 ? -24.885 17.640 28.524 1.00 84.00 97 VAL A C 1
ATOM 778 O O . VAL A 1 97 ? -25.012 16.907 29.502 1.00 84.00 97 VAL A O 1
ATOM 781 N N . LEU A 1 98 ? -23.693 18.124 28.152 1.00 84.38 98 LEU A N 1
ATOM 782 C CA . LEU A 1 98 ? -22.466 17.857 28.911 1.00 84.38 98 LEU A CA 1
ATOM 783 C C . LEU A 1 98 ? -22.580 18.356 30.356 1.00 84.38 98 LEU A C 1
ATOM 785 O O . LEU A 1 98 ? -22.324 17.585 31.281 1.00 84.38 98 LEU A O 1
ATOM 789 N N . TRP A 1 99 ? -23.045 19.594 30.546 1.00 82.50 99 TRP A N 1
ATOM 790 C CA . TRP A 1 99 ? -23.235 20.192 31.867 1.00 82.50 99 TRP A CA 1
ATOM 791 C C . TRP A 1 99 ? -24.254 19.424 32.717 1.00 82.50 99 TRP A C 1
ATOM 793 O O . TRP A 1 99 ? -23.944 19.073 33.851 1.00 82.50 99 TRP A O 1
ATOM 803 N N . MET A 1 100 ? -25.413 19.068 32.147 1.00 86.44 100 MET A N 1
ATOM 804 C CA . MET A 1 100 ? -26.426 18.244 32.829 1.00 86.44 100 MET A CA 1
ATOM 805 C C . MET A 1 100 ? -25.902 16.852 33.213 1.00 86.44 100 MET A C 1
ATOM 807 O O . MET A 1 100 ? -26.355 16.273 34.193 1.00 86.44 100 MET A O 1
ATOM 811 N N . SER A 1 101 ? -24.927 16.320 32.469 1.00 83.88 101 SER A N 1
ATOM 812 C CA . SER A 1 101 ? -24.257 15.048 32.779 1.00 83.88 101 SER A CA 1
ATOM 813 C C . SER A 1 101 ? -23.013 15.186 33.674 1.00 83.88 101 SER A C 1
ATOM 815 O O . SER A 1 101 ? -22.290 14.207 33.850 1.00 83.88 101 SER A O 1
ATOM 817 N N . PHE A 1 102 ? -22.732 16.383 34.209 1.00 83.69 102 PHE A N 1
ATOM 818 C CA . PHE A 1 102 ? -21.523 16.713 34.981 1.00 83.69 102 PHE A CA 1
ATOM 819 C C . PHE A 1 102 ? -20.200 16.385 34.260 1.00 83.69 102 PHE A C 1
ATOM 821 O O . PHE A 1 102 ? -19.175 16.119 34.891 1.00 83.69 102 PHE A O 1
ATOM 828 N N . ARG A 1 103 ? -20.188 16.423 32.921 1.00 77.94 103 ARG A N 1
ATOM 829 C CA . ARG A 1 103 ? -18.999 16.149 32.099 1.00 77.94 103 ARG A CA 1
ATOM 830 C C . ARG A 1 103 ? -18.410 17.435 31.533 1.00 77.94 103 ARG A C 1
ATOM 832 O O . ARG A 1 103 ? -19.127 18.300 31.042 1.00 77.94 103 ARG A O 1
ATOM 839 N N . ARG A 1 104 ? -17.076 17.536 31.551 1.00 77.94 104 ARG A N 1
ATOM 840 C CA . ARG A 1 104 ? -16.333 18.656 30.937 1.00 77.94 104 ARG A CA 1
ATOM 841 C C . ARG A 1 104 ? -16.022 18.440 29.455 1.00 77.94 104 ARG A C 1
ATOM 843 O O . ARG A 1 104 ? -15.865 19.415 28.729 1.00 77.94 104 ARG A O 1
ATOM 850 N N . LYS A 1 105 ? -15.928 17.183 29.013 1.00 78.50 105 LYS A N 1
ATOM 851 C CA . LYS A 1 105 ? -15.644 16.793 27.626 1.00 78.50 105 LYS A CA 1
ATOM 852 C C . LYS A 1 105 ? -16.565 15.647 27.190 1.00 78.50 105 LYS A C 1
ATOM 854 O O . LYS A 1 105 ? -17.014 14.885 28.055 1.00 78.50 105 LYS A O 1
ATOM 859 N N . PRO A 1 106 ? -16.866 15.520 25.886 1.00 81.44 106 PRO A N 1
ATOM 860 C CA . PRO A 1 106 ? -17.546 14.345 25.365 1.00 81.44 106 PRO A CA 1
ATOM 861 C C . PRO A 1 106 ? -16.755 13.071 25.655 1.00 81.44 106 PRO A C 1
ATOM 863 O O . PRO A 1 106 ? -15.532 13.092 25.789 1.00 81.44 106 PRO A O 1
ATOM 866 N N . ARG A 1 107 ? -17.462 11.942 25.741 1.00 84.06 107 ARG A N 1
ATOM 867 C CA . ARG A 1 107 ? -16.795 10.642 25.792 1.00 84.06 107 ARG A CA 1
ATOM 868 C C . ARG A 1 107 ? -16.187 10.371 24.418 1.00 84.06 107 ARG A C 1
ATOM 870 O O . ARG A 1 107 ? -16.870 10.541 23.411 1.00 84.06 107 ARG A O 1
ATOM 877 N N . THR A 1 108 ? -14.935 9.936 24.404 1.00 87.81 108 THR A N 1
ATOM 878 C CA . THR A 1 108 ? -14.354 9.302 23.221 1.00 87.81 108 THR A CA 1
ATOM 879 C C . THR A 1 108 ? -14.586 7.798 23.321 1.00 87.81 108 THR A C 1
ATOM 881 O O . THR A 1 108 ? -14.527 7.249 24.424 1.00 87.81 108 THR 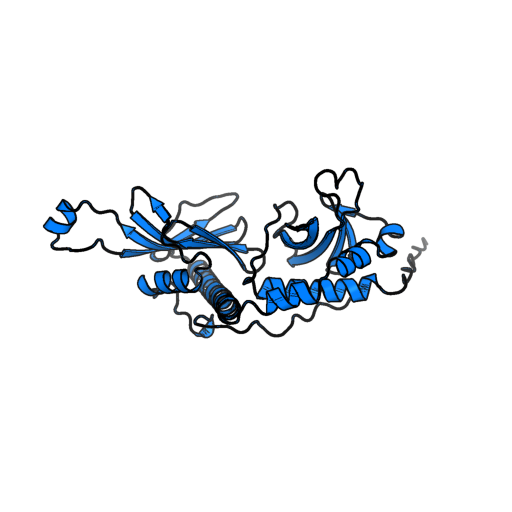A O 1
ATOM 884 N N . MET A 1 109 ? -14.930 7.159 22.208 1.00 90.00 109 MET A N 1
ATOM 885 C CA . MET A 1 109 ? -15.152 5.718 22.142 1.00 90.00 109 MET A CA 1
ATOM 886 C C . MET A 1 109 ? -14.410 5.100 20.968 1.00 90.00 109 MET A C 1
ATOM 888 O O . MET A 1 109 ? -14.316 5.705 19.900 1.00 90.00 109 MET A O 1
ATOM 892 N N . GLU A 1 110 ? -13.966 3.869 21.162 1.00 92.88 110 GLU A N 1
ATOM 893 C CA . GLU A 1 110 ? -13.539 2.976 20.106 1.00 92.88 110 GLU A CA 1
ATOM 894 C C . GLU A 1 110 ? -14.752 2.468 19.313 1.00 92.88 110 GLU A C 1
ATOM 896 O O . GLU A 1 110 ? -15.785 2.077 19.864 1.00 92.88 110 GLU A O 1
ATOM 901 N N . LEU A 1 111 ? -14.634 2.493 17.991 1.00 92.94 111 LEU A N 1
ATOM 902 C CA . LEU A 1 111 ? -15.571 1.894 17.061 1.00 92.94 111 LEU A CA 1
ATOM 903 C C . LEU A 1 111 ? -14.776 1.019 16.100 1.00 92.94 111 LEU A C 1
ATOM 905 O O . LEU A 1 111 ? -14.060 1.523 15.236 1.00 92.94 111 LEU A O 1
ATOM 909 N N . ILE A 1 112 ? -14.932 -0.292 16.265 1.00 96.62 112 ILE A N 1
ATOM 910 C CA . ILE A 1 112 ? -14.364 -1.295 15.371 1.00 96.62 112 ILE A CA 1
ATOM 911 C C . ILE A 1 112 ? -15.517 -1.917 14.596 1.00 96.62 112 ILE A C 1
ATOM 913 O O . ILE A 1 112 ? -16.443 -2.482 15.195 1.00 96.62 112 ILE A O 1
ATOM 917 N N . THR A 1 113 ? -15.495 -1.772 13.276 1.00 96.25 113 THR A N 1
ATOM 918 C CA . THR A 1 113 ? -16.557 -2.260 12.400 1.00 96.25 113 THR A CA 1
ATOM 919 C C . THR A 1 113 ? -16.023 -3.070 11.241 1.00 96.25 113 THR A C 1
ATOM 921 O O . THR A 1 113 ? -14.951 -2.808 10.704 1.00 96.25 113 THR A O 1
ATOM 924 N N . TYR A 1 114 ? -16.834 -4.041 10.856 1.00 96.06 114 TYR A N 1
ATOM 925 C CA . TYR A 1 114 ? -16.655 -4.904 9.709 1.00 96.06 114 TYR A CA 1
ATOM 926 C C . TYR A 1 114 ? -17.810 -4.671 8.733 1.00 96.06 114 TYR A C 1
ATOM 928 O O . TYR A 1 114 ? -18.958 -4.490 9.148 1.00 96.06 114 TYR A O 1
ATOM 936 N N . GLU A 1 115 ? -17.510 -4.651 7.444 1.00 95.31 115 GLU A N 1
ATOM 937 C CA . GLU A 1 115 ? -18.486 -4.516 6.365 1.00 95.31 115 GLU A CA 1
ATOM 938 C C . GLU A 1 115 ? -18.075 -5.452 5.228 1.00 95.31 115 GLU A C 1
ATOM 940 O O . GLU A 1 115 ? -16.998 -5.281 4.655 1.00 95.31 115 GLU A O 1
ATOM 945 N N . GLU A 1 116 ? -18.910 -6.443 4.913 1.00 92.94 116 GLU A N 1
ATOM 946 C CA . GLU A 1 116 ? -18.712 -7.297 3.742 1.00 92.94 116 GLU A CA 1
ATOM 947 C C . GLU A 1 116 ? -18.969 -6.478 2.470 1.00 92.94 116 GLU A C 1
ATOM 949 O O . GLU A 1 116 ? -19.935 -5.716 2.381 1.00 92.94 116 GLU A O 1
ATOM 954 N N . LEU A 1 117 ? -18.082 -6.615 1.489 1.00 90.06 117 LEU A N 1
ATOM 955 C CA . LEU A 1 117 ? -18.138 -5.922 0.205 1.00 90.06 117 LEU A CA 1
ATOM 956 C C . LEU A 1 117 ? -18.448 -6.928 -0.921 1.00 90.06 117 LEU A C 1
ATOM 958 O O . LEU A 1 117 ? -18.489 -8.138 -0.711 1.00 90.06 117 LEU A O 1
ATOM 962 N N . GLY A 1 118 ? -18.682 -6.428 -2.135 1.00 82.69 118 GLY A N 1
ATOM 963 C CA . GLY A 1 118 ? -18.876 -7.276 -3.314 1.00 82.69 118 GLY A CA 1
ATOM 964 C C . GLY A 1 118 ? -20.337 -7.650 -3.575 1.00 82.69 118 GLY A C 1
ATOM 965 O O . GLY A 1 118 ? -21.221 -6.800 -3.492 1.00 82.69 118 GLY A O 1
ATOM 966 N N . GLU A 1 119 ? -20.591 -8.902 -3.972 1.00 68.81 119 GLU A N 1
ATOM 967 C CA . GLU A 1 119 ? -21.877 -9.332 -4.559 1.00 68.81 119 GLU A CA 1
ATOM 968 C C . GLU A 1 119 ? -23.044 -9.403 -3.560 1.00 68.81 119 GLU A C 1
ATOM 970 O O . GLU A 1 119 ? -24.207 -9.319 -3.962 1.00 68.81 119 GLU A O 1
ATOM 975 N N . LYS A 1 120 ? -22.759 -9.539 -2.262 1.00 71.56 120 LYS A N 1
ATOM 976 C CA . LYS A 1 120 ? -23.764 -9.526 -1.190 1.00 71.56 120 LYS A CA 1
ATOM 977 C C . LYS A 1 120 ? -23.292 -8.622 -0.053 1.00 71.56 120 LYS A C 1
ATOM 979 O O . LYS A 1 120 ? -22.900 -9.128 0.992 1.00 71.56 120 LYS A O 1
ATOM 984 N N . PRO A 1 121 ? -23.310 -7.294 -0.247 1.00 75.38 121 PRO A N 1
ATOM 985 C CA . PRO A 1 121 ? -22.833 -6.383 0.777 1.00 75.38 121 PRO A CA 1
ATOM 986 C C . PRO A 1 121 ? -23.690 -6.541 2.032 1.00 75.38 121 PRO A C 1
ATOM 988 O O . PRO A 1 121 ? -24.923 -6.440 1.980 1.00 75.38 121 PRO A O 1
ATOM 991 N N . SER A 1 122 ? -23.041 -6.808 3.160 1.00 76.81 122 SER A N 1
ATOM 992 C CA . SER A 1 122 ? -23.707 -6.822 4.454 1.00 76.81 122 SER A CA 1
ATOM 993 C C . SER A 1 122 ? -23.828 -5.391 4.972 1.00 76.81 122 SER A C 1
ATOM 995 O O . SER A 1 122 ? -23.036 -4.508 4.644 1.00 76.81 122 SER A O 1
ATOM 997 N N . GLY A 1 123 ? -24.808 -5.140 5.840 1.00 84.06 123 GLY A N 1
ATOM 998 C CA . GLY A 1 123 ? -24.767 -3.927 6.651 1.00 84.06 123 GLY A CA 1
ATOM 999 C C . GLY A 1 123 ? -23.501 -3.906 7.516 1.00 84.06 123 GLY A C 1
ATOM 1000 O O . GLY A 1 123 ? -22.982 -4.957 7.895 1.00 84.06 123 GLY A O 1
ATOM 1001 N N . MET A 1 124 ? -23.029 -2.707 7.856 1.00 91.69 124 MET A N 1
ATOM 1002 C CA . MET A 1 124 ? -21.915 -2.530 8.787 1.00 91.69 124 MET A CA 1
ATOM 1003 C C . MET A 1 124 ? -22.226 -3.187 10.141 1.00 91.69 124 MET A C 1
ATOM 1005 O O . MET A 1 124 ? -23.215 -2.847 10.796 1.00 91.69 124 MET A O 1
ATOM 1009 N N . GLN A 1 125 ? -21.348 -4.082 10.586 1.00 94.56 125 GLN A N 1
ATOM 1010 C CA . GLN A 1 125 ? -21.442 -4.803 11.851 1.00 94.56 125 GLN A CA 1
ATOM 1011 C C . GLN A 1 125 ? -20.348 -4.339 12.816 1.00 94.56 125 GLN A C 1
ATOM 1013 O O . GLN A 1 125 ? -19.225 -4.042 12.419 1.00 94.56 125 GLN A O 1
ATOM 1018 N N . GLN A 1 126 ? -20.665 -4.258 14.110 1.00 95.06 126 GLN A N 1
ATOM 1019 C CA . GLN A 1 126 ? -19.654 -3.987 15.137 1.00 95.06 126 GLN A CA 1
ATOM 1020 C C . GLN A 1 126 ? -18.894 -5.266 15.475 1.00 95.06 126 GLN A C 1
ATOM 1022 O O . GLN A 1 126 ? -19.529 -6.290 15.715 1.00 95.06 126 GLN A O 1
ATOM 1027 N N . TYR A 1 127 ? -17.567 -5.171 15.586 1.00 95.69 127 TYR A N 1
ATOM 1028 C CA . TYR A 1 127 ? -16.667 -6.292 15.887 1.00 95.69 127 TYR A CA 1
ATOM 1029 C C . TYR A 1 127 ? -17.144 -7.145 17.071 1.00 95.69 127 TYR A C 1
ATOM 1031 O O . TYR A 1 127 ? -17.310 -8.352 16.954 1.00 95.69 127 TYR A O 1
ATOM 1039 N N . ARG A 1 128 ? -17.502 -6.495 18.184 1.00 93.69 128 ARG A N 1
ATOM 1040 C CA . ARG A 1 128 ? -18.004 -7.149 19.408 1.00 93.69 128 ARG A CA 1
ATOM 1041 C C . ARG A 1 128 ? -19.295 -7.965 19.242 1.00 93.69 128 ARG A C 1
ATOM 1043 O O . ARG A 1 128 ? -19.663 -8.692 20.154 1.00 93.69 128 ARG A O 1
ATOM 1050 N N . ASN A 1 129 ? -20.016 -7.776 18.137 1.00 94.69 129 ASN A N 1
ATOM 1051 C CA . ASN A 1 129 ? -21.267 -8.472 17.838 1.00 94.69 129 ASN A CA 1
ATOM 1052 C C . ASN A 1 129 ? -21.072 -9.573 16.782 1.00 94.69 129 ASN A C 1
ATOM 1054 O O . ASN A 1 129 ? -22.060 -10.151 16.332 1.00 94.69 129 ASN A O 1
ATOM 1058 N N . ILE A 1 130 ? -19.848 -9.809 16.307 1.00 94.75 130 ILE A N 1
ATOM 1059 C CA . ILE A 1 130 ? -19.540 -10.917 15.401 1.00 94.75 130 ILE A CA 1
ATOM 1060 C C . ILE A 1 130 ? -19.504 -12.202 16.230 1.00 94.75 130 ILE A C 1
ATOM 1062 O O . ILE A 1 130 ? -18.874 -12.245 17.282 1.00 94.75 130 ILE A O 1
ATOM 1066 N N . LEU A 1 131 ? -20.234 -13.221 15.773 1.00 93.94 131 LEU A N 1
ATOM 1067 C CA . LEU A 1 131 ? -20.309 -14.535 16.424 1.00 93.94 131 LEU A CA 1
ATOM 1068 C C . LEU A 1 131 ? -19.425 -15.582 15.738 1.00 93.94 131 LEU A C 1
ATOM 1070 O O . LEU A 1 131 ? -19.173 -16.634 16.311 1.00 93.94 131 LEU A O 1
ATOM 1074 N N . ASP A 1 132 ? -19.002 -15.306 14.507 1.00 95.38 132 ASP A N 1
ATOM 1075 C CA . ASP A 1 132 ? -18.132 -16.176 13.727 1.00 95.38 132 ASP A CA 1
ATOM 1076 C C . ASP A 1 132 ? -16.687 -16.060 14.237 1.00 95.38 132 ASP A C 1
ATOM 1078 O O . ASP A 1 132 ? -16.046 -15.017 14.090 1.00 95.38 132 ASP A O 1
ATOM 1082 N N . GLU A 1 133 ? -16.194 -17.129 14.866 1.00 95.50 133 GLU A N 1
ATOM 1083 C CA . GLU A 1 133 ? -14.848 -17.198 15.442 1.00 95.50 133 GLU A CA 1
ATOM 1084 C C . GLU A 1 133 ? -13.742 -17.179 14.377 1.00 95.50 133 GLU A C 1
ATOM 1086 O O . GLU A 1 133 ? -12.674 -16.619 14.627 1.00 95.50 133 GLU A O 1
ATOM 1091 N N . GLU A 1 134 ? -13.989 -17.737 13.187 1.00 96.62 134 GLU A N 1
ATOM 1092 C CA . GLU A 1 134 ? -13.018 -17.726 12.087 1.00 96.62 134 GLU A CA 1
ATOM 1093 C C . GLU A 1 134 ? -12.862 -16.303 11.548 1.00 96.62 134 GLU A C 1
ATOM 1095 O O . GLU A 1 134 ? -11.743 -15.808 11.386 1.00 96.62 134 GLU A O 1
ATOM 1100 N N . LEU A 1 135 ? -13.988 -15.604 11.365 1.00 95.50 135 LEU A N 1
ATOM 1101 C CA . LEU A 1 135 ? -13.973 -14.197 10.985 1.00 95.50 135 LEU A CA 1
ATOM 1102 C C . LEU A 1 135 ? -13.273 -13.339 12.044 1.00 95.50 135 LEU A C 1
ATOM 1104 O O . LEU A 1 135 ? -12.434 -12.513 11.691 1.00 95.50 135 LEU A O 1
ATOM 1108 N N . LEU A 1 136 ? -13.572 -13.528 13.333 1.00 96.44 136 LEU A N 1
ATOM 1109 C CA . LEU A 1 136 ? -12.889 -12.804 14.412 1.00 96.44 136 LEU A CA 1
ATOM 1110 C C . LEU A 1 136 ? -11.370 -13.021 14.365 1.00 96.44 136 LEU A C 1
ATOM 1112 O O . LEU A 1 136 ? -10.621 -12.044 14.392 1.00 96.44 136 LEU A O 1
ATOM 1116 N N . GLY A 1 137 ? -10.927 -14.272 14.211 1.00 96.94 137 GLY A N 1
ATOM 1117 C CA . GLY A 1 137 ? -9.511 -14.609 14.069 1.00 96.94 137 GLY A CA 1
ATOM 1118 C C . GLY A 1 137 ? -8.855 -13.935 12.861 1.00 96.94 137 GLY A C 1
ATOM 1119 O O . GLY A 1 137 ? -7.745 -13.417 12.974 1.00 96.94 137 GLY A O 1
ATOM 1120 N N . GLN A 1 138 ? -9.553 -13.864 11.724 1.00 96.25 138 GLN A N 1
ATOM 1121 C CA . GLN A 1 138 ? -9.058 -13.164 10.537 1.00 96.25 138 GLN A CA 1
ATOM 1122 C C . GLN A 1 138 ? -8.931 -11.650 10.761 1.00 96.25 138 GLN A C 1
ATOM 1124 O O . GLN A 1 138 ? -7.946 -11.052 10.330 1.00 96.25 138 GLN A O 1
ATOM 1129 N N . LEU A 1 139 ? -9.899 -11.016 11.429 1.00 97.25 139 LEU A N 1
ATOM 1130 C CA . LEU A 1 139 ? -9.843 -9.578 11.716 1.00 97.25 139 LEU A CA 1
ATOM 1131 C C . LEU A 1 139 ? -8.739 -9.238 12.724 1.00 97.25 139 LEU A C 1
ATOM 1133 O O . LEU A 1 139 ? -8.072 -8.215 12.569 1.00 97.25 139 LEU A O 1
ATOM 1137 N N . ASP A 1 140 ? -8.511 -10.095 13.722 1.00 97.25 140 ASP A N 1
ATOM 1138 C CA . ASP A 1 140 ? -7.368 -9.963 14.628 1.00 97.25 140 ASP A CA 1
ATOM 1139 C C . ASP A 1 140 ? -6.042 -10.131 13.867 1.00 97.25 140 ASP A C 1
ATOM 1141 O O . ASP A 1 140 ? -5.127 -9.326 14.042 1.00 97.25 140 ASP A O 1
ATOM 1145 N N . GLN A 1 141 ? -5.939 -11.103 12.957 1.00 96.75 141 GLN A N 1
ATOM 1146 C CA . GLN A 1 141 ? -4.747 -11.272 12.122 1.00 96.75 141 GLN A CA 1
ATOM 1147 C C . GLN A 1 141 ? -4.483 -10.042 11.240 1.00 96.75 141 GLN A C 1
ATOM 1149 O O . GLN A 1 141 ? -3.353 -9.560 11.175 1.00 96.75 141 GLN A O 1
ATOM 1154 N N . ASP A 1 142 ? -5.515 -9.478 10.614 1.00 96.94 142 ASP A N 1
ATOM 1155 C CA . ASP A 1 142 ? -5.398 -8.242 9.834 1.00 96.94 142 ASP A CA 1
ATOM 1156 C C . ASP A 1 142 ? -4.924 -7.056 10.677 1.00 96.94 142 ASP A C 1
ATOM 1158 O O . ASP A 1 142 ? -4.193 -6.188 10.196 1.00 96.94 142 ASP A O 1
ATOM 1162 N N . TRP A 1 143 ? -5.353 -7.003 11.937 1.00 97.19 143 TRP A N 1
ATOM 1163 C CA . TRP A 1 143 ? -4.896 -6.008 12.894 1.00 97.19 143 TRP A CA 1
ATOM 1164 C C . TRP A 1 143 ? -3.419 -6.193 13.254 1.00 97.19 143 TRP A C 1
ATOM 1166 O O . TRP A 1 143 ? -2.679 -5.207 13.326 1.00 97.19 143 TRP A O 1
ATOM 1176 N N . HIS A 1 144 ? -2.961 -7.432 13.426 1.00 96.81 144 HIS A N 1
ATOM 1177 C CA . HIS A 1 144 ? -1.544 -7.735 13.621 1.00 96.81 144 HIS A CA 1
ATOM 1178 C C . HIS A 1 144 ? -0.705 -7.334 12.398 1.00 96.81 144 HIS A C 1
ATOM 1180 O O . HIS A 1 144 ? 0.307 -6.649 12.558 1.00 96.81 144 HIS A O 1
ATOM 1186 N N . GLU A 1 145 ? -1.154 -7.668 11.184 1.00 96.25 145 GLU A N 1
ATOM 1187 C CA . GLU A 1 145 ? -0.501 -7.244 9.936 1.00 96.25 145 GLU A CA 1
ATOM 1188 C C . GLU A 1 145 ? -0.441 -5.715 9.820 1.00 96.25 145 GLU A C 1
ATOM 1190 O O . GLU A 1 145 ? 0.599 -5.155 9.464 1.00 96.25 145 GLU A O 1
ATOM 1195 N N . LEU A 1 146 ? -1.531 -5.024 10.180 1.00 97.00 146 LEU A N 1
ATOM 1196 C CA . LEU A 1 146 ? -1.548 -3.567 10.221 1.00 97.00 146 LEU A CA 1
ATOM 1197 C C . LEU A 1 146 ? -0.470 -3.050 11.181 1.00 97.00 146 LEU A C 1
ATOM 1199 O O . LEU A 1 146 ? 0.271 -2.155 10.804 1.00 97.00 146 LEU A O 1
ATOM 1203 N N . ASN A 1 147 ? -0.327 -3.610 12.384 1.00 97.25 147 ASN A N 1
ATOM 1204 C CA . ASN A 1 147 ? 0.696 -3.159 13.336 1.00 97.25 147 ASN A CA 1
ATOM 1205 C C . ASN A 1 147 ? 2.122 -3.307 12.793 1.00 97.25 147 ASN A C 1
ATOM 1207 O O . ASN A 1 147 ? 2.935 -2.407 12.997 1.00 97.25 147 ASN A O 1
ATOM 1211 N N . ASP A 1 148 ? 2.420 -4.384 12.069 1.00 96.62 148 ASP A N 1
ATOM 1212 C CA . ASP A 1 148 ? 3.711 -4.536 11.393 1.00 96.62 148 ASP A CA 1
ATOM 1213 C C . ASP A 1 148 ? 3.929 -3.478 10.308 1.00 96.62 148 ASP A C 1
ATOM 1215 O O . ASP A 1 148 ? 4.992 -2.853 10.254 1.00 96.62 148 ASP A O 1
ATOM 1219 N N . TYR A 1 149 ? 2.905 -3.226 9.489 1.00 96.56 149 TYR A N 1
ATOM 1220 C CA . TYR A 1 149 ? 2.939 -2.168 8.484 1.00 96.56 149 TYR A CA 1
ATOM 1221 C C . TYR A 1 149 ? 3.173 -0.787 9.120 1.00 96.56 149 TYR A C 1
ATOM 1223 O O . TYR A 1 149 ? 4.060 -0.049 8.684 1.00 96.56 149 TYR A O 1
ATOM 1231 N N . LEU A 1 150 ? 2.415 -0.441 10.168 1.00 96.06 150 LEU A N 1
ATOM 1232 C CA . LEU A 1 150 ? 2.541 0.845 10.861 1.00 96.06 150 LEU A CA 1
ATOM 1233 C C . LEU A 1 150 ? 3.923 0.964 11.507 1.00 96.06 150 LEU A C 1
ATOM 1235 O O . LEU A 1 150 ? 4.549 2.016 11.415 1.00 96.06 150 LEU A O 1
ATOM 1239 N N . GLY A 1 151 ? 4.436 -0.122 12.087 1.00 97.12 151 GLY A N 1
ATOM 1240 C CA . GLY A 1 151 ? 5.761 -0.148 12.689 1.00 97.12 151 GLY A CA 1
ATOM 1241 C C . GLY A 1 151 ? 6.872 0.134 11.686 1.00 97.12 151 GLY A C 1
ATOM 1242 O O . GLY A 1 151 ? 7.766 0.943 11.950 1.00 97.12 151 GLY A O 1
ATOM 1243 N N . ALA A 1 152 ? 6.803 -0.493 10.513 1.00 97.44 152 ALA A N 1
ATOM 1244 C CA . ALA A 1 152 ? 7.746 -0.245 9.430 1.00 97.44 152 ALA A CA 1
ATOM 1245 C C . ALA A 1 152 ? 7.637 1.190 8.884 1.00 97.44 152 ALA A C 1
ATOM 1247 O O . ALA A 1 152 ? 8.654 1.834 8.608 1.00 97.44 152 ALA A O 1
ATOM 1248 N N . ALA A 1 153 ? 6.416 1.717 8.767 1.00 96.38 153 ALA A N 1
ATOM 1249 C CA . ALA A 1 153 ? 6.169 3.082 8.317 1.00 96.38 153 ALA A CA 1
ATOM 1250 C C . ALA A 1 153 ? 6.703 4.133 9.310 1.00 96.38 153 ALA A C 1
ATOM 1252 O O . ALA A 1 153 ? 7.399 5.061 8.890 1.00 96.38 153 ALA A O 1
ATOM 1253 N N . CYS A 1 154 ? 6.471 3.961 10.618 1.00 96.19 154 CYS A N 1
ATOM 1254 C CA . CYS A 1 154 ? 7.037 4.823 11.660 1.00 96.19 154 CYS A CA 1
ATOM 1255 C C . CYS A 1 154 ? 8.570 4.807 11.622 1.00 96.19 154 CYS A C 1
ATOM 1257 O O . CYS A 1 154 ? 9.196 5.866 11.628 1.00 96.19 154 CYS A O 1
ATOM 1259 N N . TRP A 1 155 ? 9.187 3.626 11.489 1.00 97.31 155 TRP A N 1
ATOM 1260 C CA . TRP A 1 155 ? 10.644 3.532 11.384 1.00 97.31 155 TRP A CA 1
ATOM 1261 C C . TRP A 1 155 ? 11.182 4.279 10.155 1.00 97.31 155 TRP A C 1
ATOM 1263 O O . TRP A 1 155 ? 12.165 5.013 10.275 1.00 97.31 155 TRP A O 1
ATOM 1273 N N . GLN A 1 156 ? 10.533 4.148 8.988 1.00 96.69 156 GLN A N 1
ATOM 1274 C CA . GLN A 1 156 ? 10.902 4.920 7.796 1.00 96.69 156 GLN A CA 1
ATOM 1275 C C . GLN A 1 156 ? 10.829 6.424 8.067 1.00 96.69 156 GLN A C 1
ATOM 1277 O O . GLN A 1 156 ? 11.793 7.128 7.786 1.00 96.69 156 GLN A O 1
ATOM 1282 N N . LEU A 1 157 ? 9.712 6.921 8.603 1.00 94.69 157 LEU A N 1
ATOM 1283 C CA . LEU A 1 157 ? 9.504 8.353 8.825 1.00 94.69 157 LEU A CA 1
ATOM 1284 C C . LEU A 1 157 ? 10.527 8.945 9.800 1.00 94.69 157 LEU A C 1
ATOM 1286 O O . LEU A 1 157 ? 11.136 9.967 9.481 1.00 94.69 157 LEU A O 1
ATOM 1290 N N . GLU A 1 158 ? 10.777 8.286 10.932 1.00 95.44 158 GLU A N 1
ATOM 1291 C CA . GLU A 1 158 ? 11.712 8.792 11.945 1.00 95.44 158 GLU A CA 1
ATOM 1292 C C . GLU A 1 158 ? 13.178 8.757 11.506 1.00 95.44 158 GLU A C 1
ATOM 1294 O O . GLU A 1 158 ? 13.983 9.565 11.962 1.00 95.44 158 GLU A O 1
ATOM 1299 N N . ASN A 1 159 ? 13.532 7.862 10.582 1.00 96.38 159 ASN A N 1
ATOM 1300 C CA . ASN A 1 159 ? 14.903 7.710 10.091 1.00 96.38 159 ASN A CA 1
ATOM 1301 C C . ASN A 1 159 ? 15.129 8.394 8.730 1.00 96.38 159 ASN A C 1
ATOM 1303 O O . ASN A 1 159 ? 16.084 8.075 8.023 1.00 96.38 159 ASN A O 1
ATOM 1307 N N . GLY A 1 160 ? 14.260 9.332 8.335 1.00 95.06 160 GLY A N 1
ATOM 1308 C CA . GLY A 1 160 ? 14.435 10.123 7.111 1.00 95.06 160 GLY A CA 1
ATOM 1309 C C . GLY A 1 160 ? 14.110 9.379 5.809 1.00 95.06 160 GLY A C 1
ATOM 1310 O O . GLY A 1 160 ? 14.534 9.795 4.732 1.00 95.06 160 GLY A O 1
ATOM 1311 N N . THR A 1 161 ? 13.320 8.311 5.875 1.00 95.69 161 THR A N 1
ATOM 1312 C CA . THR A 1 161 ? 12.826 7.482 4.757 1.00 95.69 161 THR A CA 1
ATOM 1313 C C . THR A 1 161 ? 13.935 6.809 3.936 1.00 95.69 161 THR A C 1
ATOM 1315 O O . THR A 1 161 ? 14.056 7.037 2.731 1.00 95.69 161 THR A O 1
ATOM 1318 N N . PRO A 1 162 ? 14.781 5.969 4.559 1.00 96.94 162 PRO A N 1
ATOM 1319 C CA . PRO A 1 162 ? 15.961 5.402 3.906 1.00 96.94 162 PRO A CA 1
ATOM 1320 C C . PRO A 1 162 ? 15.637 4.512 2.698 1.00 96.94 162 PRO A C 1
ATOM 1322 O O . PRO A 1 162 ? 16.382 4.547 1.722 1.00 96.94 162 PRO A O 1
ATOM 1325 N N . LEU A 1 163 ? 14.524 3.762 2.699 1.00 96.94 163 LEU A N 1
ATOM 1326 C CA . LEU A 1 163 ? 14.147 2.956 1.526 1.00 96.94 163 LEU A CA 1
ATOM 1327 C C . LEU A 1 163 ? 13.697 3.837 0.357 1.00 96.94 163 LEU A C 1
ATOM 1329 O O . LEU A 1 163 ? 13.975 3.517 -0.795 1.00 96.94 163 LEU A O 1
ATOM 1333 N N . TRP A 1 164 ? 13.051 4.970 0.641 1.00 96.75 164 TRP A N 1
ATOM 1334 C CA . TRP A 1 164 ? 12.692 5.953 -0.381 1.00 96.75 164 TRP A CA 1
ATOM 1335 C C . TRP A 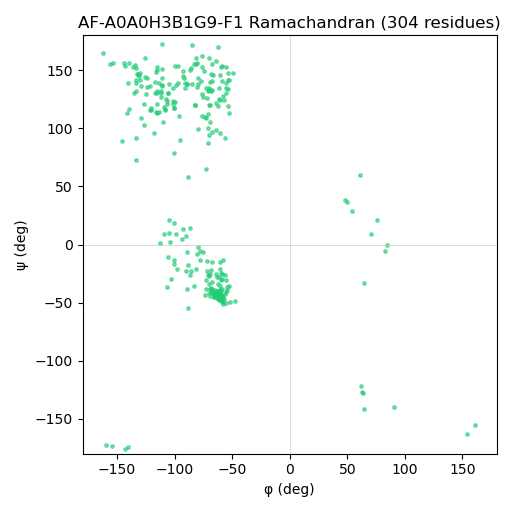1 164 ? 13.934 6.605 -0.997 1.00 96.75 164 TRP A C 1
ATOM 1337 O O . TRP A 1 164 ? 14.043 6.727 -2.216 1.00 96.75 164 TRP A O 1
ATOM 1347 N N . GLN A 1 165 ? 14.910 6.970 -0.161 1.00 96.81 165 GLN A N 1
ATOM 1348 C CA . GLN A 1 165 ? 16.195 7.493 -0.630 1.00 96.81 165 GLN A CA 1
ATOM 1349 C C . GLN A 1 165 ? 16.939 6.459 -1.483 1.00 96.81 165 GLN A C 1
ATOM 1351 O O . GLN A 1 165 ? 17.406 6.786 -2.573 1.00 96.81 165 GLN A O 1
ATOM 1356 N N . GLN A 1 166 ? 17.000 5.205 -1.026 1.00 96.25 166 GLN A N 1
ATOM 1357 C CA . GLN A 1 166 ? 17.616 4.107 -1.768 1.00 96.25 166 GLN A CA 1
ATOM 1358 C C . GLN A 1 166 ? 16.935 3.887 -3.125 1.00 96.25 166 GLN A C 1
ATOM 1360 O O . GLN A 1 166 ? 17.624 3.733 -4.133 1.00 96.25 166 GLN A O 1
ATOM 1365 N N . LEU A 1 167 ? 15.599 3.912 -3.167 1.00 96.69 167 LEU A N 1
ATOM 1366 C CA . LEU A 1 167 ? 14.826 3.793 -4.401 1.00 96.69 167 LEU A CA 1
ATOM 1367 C C . LEU A 1 167 ? 15.251 4.855 -5.423 1.00 96.69 167 LEU A C 1
ATOM 1369 O O . LEU A 1 167 ? 15.586 4.509 -6.551 1.00 96.69 167 LEU A O 1
ATOM 1373 N N . HIS A 1 168 ? 15.306 6.127 -5.025 1.00 94.25 168 HIS A N 1
ATOM 1374 C CA . HIS A 1 168 ? 15.706 7.214 -5.923 1.00 94.25 168 HIS A CA 1
ATOM 1375 C C . HIS A 1 168 ? 17.194 7.204 -6.299 1.00 94.25 168 HIS A C 1
ATOM 1377 O O . HIS A 1 168 ? 17.549 7.678 -7.376 1.00 94.25 168 HIS A O 1
ATOM 1383 N N . GLN A 1 169 ? 18.065 6.659 -5.447 1.00 94.62 169 GLN A N 1
ATOM 1384 C CA . GLN A 1 169 ? 19.486 6.486 -5.767 1.00 94.62 169 GLN A CA 1
ATOM 1385 C C . GLN A 1 169 ? 19.719 5.369 -6.791 1.00 94.62 169 GLN A C 1
ATOM 1387 O O . GLN A 1 169 ? 20.589 5.500 -7.649 1.00 94.62 169 GLN A O 1
ATOM 1392 N N .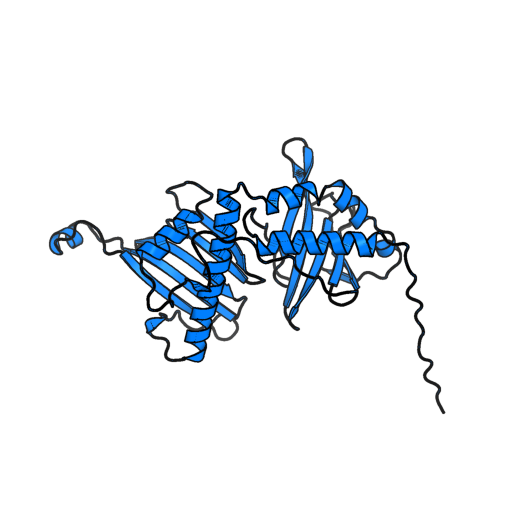 GLN A 1 170 ? 18.968 4.268 -6.701 1.00 94.00 170 GLN A N 1
ATOM 1393 C CA . GLN A 1 170 ? 19.163 3.093 -7.557 1.00 94.00 170 GLN A CA 1
ATOM 1394 C C . GLN A 1 170 ? 18.355 3.166 -8.857 1.00 94.00 170 GLN A C 1
ATOM 1396 O O . GLN A 1 170 ? 18.840 2.771 -9.918 1.00 94.00 170 GLN A O 1
ATOM 1401 N N . ILE A 1 171 ? 17.127 3.679 -8.791 1.00 96.19 171 ILE A N 1
ATOM 1402 C CA . ILE A 1 171 ? 16.191 3.729 -9.915 1.00 96.19 171 ILE A CA 1
ATOM 1403 C C . ILE A 1 171 ? 16.208 5.139 -10.506 1.00 96.19 171 ILE A C 1
ATOM 1405 O O . ILE A 1 171 ? 15.341 5.975 -10.247 1.00 96.19 171 ILE A O 1
ATOM 1409 N N . THR A 1 172 ? 17.241 5.412 -11.298 1.00 95.06 172 THR A N 1
ATOM 1410 C CA . THR A 1 172 ? 17.422 6.712 -11.952 1.00 95.06 172 THR A CA 1
ATOM 1411 C C . THR A 1 172 ? 16.576 6.831 -13.227 1.00 95.06 172 THR A C 1
ATOM 1413 O O . THR A 1 172 ? 16.194 5.817 -13.825 1.00 95.06 172 THR A O 1
ATOM 1416 N N . PRO A 1 173 ? 16.319 8.059 -13.716 1.00 94.31 173 PRO A N 1
ATOM 1417 C CA . PRO A 1 173 ? 15.666 8.250 -15.006 1.00 94.31 173 PRO A CA 1
ATOM 1418 C C . PRO A 1 173 ? 16.360 7.532 -16.167 1.00 94.31 173 PRO A C 1
ATOM 1420 O O . PRO A 1 173 ? 15.691 6.938 -17.012 1.00 94.31 173 PRO A O 1
ATOM 1423 N N . ASP A 1 174 ? 17.693 7.519 -16.181 1.00 93.62 174 ASP A N 1
ATOM 1424 C CA . ASP A 1 174 ? 18.467 6.818 -17.208 1.00 93.62 174 ASP A CA 1
ATOM 1425 C C . ASP A 1 174 ? 18.310 5.301 -17.112 1.00 93.62 174 ASP A C 1
ATOM 1427 O O . ASP A 1 174 ? 18.153 4.640 -18.139 1.00 93.62 174 ASP A O 1
ATOM 1431 N N . ALA A 1 175 ? 18.258 4.746 -15.897 1.00 95.00 175 ALA A N 1
ATOM 1432 C CA . ALA A 1 175 ? 18.000 3.324 -15.696 1.00 95.00 175 ALA A CA 1
ATOM 1433 C C . ALA A 1 175 ? 16.625 2.914 -16.250 1.00 95.00 175 ALA A C 1
ATOM 1435 O O . ALA A 1 175 ? 16.504 1.871 -16.896 1.00 95.00 175 ALA A O 1
ATOM 1436 N N . ILE A 1 176 ? 15.596 3.749 -16.063 1.00 95.38 176 ILE A N 1
ATOM 1437 C CA . ILE A 1 176 ? 14.256 3.516 -16.624 1.00 95.38 176 ILE A CA 1
ATOM 1438 C C . ILE A 1 176 ? 14.288 3.586 -18.153 1.00 95.38 176 ILE A C 1
ATOM 1440 O O . ILE A 1 176 ? 13.751 2.696 -18.812 1.00 95.38 176 ILE A O 1
ATOM 1444 N N . ARG A 1 177 ? 14.955 4.590 -18.738 1.00 93.50 177 ARG A N 1
ATOM 1445 C CA . ARG A 1 177 ? 15.107 4.708 -20.202 1.00 93.50 177 ARG A CA 1
ATOM 1446 C C . ARG A 1 177 ? 15.852 3.513 -20.798 1.00 93.50 177 ARG A C 1
ATOM 1448 O O . ARG A 1 177 ? 15.437 2.986 -21.832 1.00 93.50 177 ARG A O 1
ATOM 1455 N N . GLN A 1 178 ? 16.926 3.066 -20.152 1.00 93.69 178 GLN A N 1
ATOM 1456 C CA . GLN A 1 178 ? 17.694 1.897 -20.576 1.00 93.69 178 GLN A CA 1
ATOM 1457 C C . GLN A 1 178 ? 16.824 0.639 -20.552 1.00 93.69 178 GLN A C 1
ATOM 1459 O O . GLN A 1 178 ? 16.769 -0.097 -21.536 1.00 93.69 178 GLN A O 1
ATOM 1464 N N . LEU A 1 179 ? 16.091 0.421 -19.460 1.00 94.75 179 LEU A N 1
ATOM 1465 C CA . LEU A 1 179 ? 15.226 -0.743 -19.318 1.00 94.75 179 LEU A CA 1
ATOM 1466 C C . LEU A 1 179 ? 14.072 -0.719 -20.330 1.00 94.75 179 LEU A C 1
ATOM 1468 O O . LEU A 1 179 ? 13.790 -1.726 -20.977 1.00 94.75 179 LEU A O 1
ATOM 1472 N N . ALA A 1 180 ? 13.459 0.449 -20.537 1.00 93.62 180 ALA A N 1
ATOM 1473 C CA . ALA A 1 180 ? 12.383 0.637 -21.503 1.00 93.62 180 ALA A CA 1
ATOM 1474 C C . ALA A 1 180 ? 12.828 0.405 -22.958 1.00 93.62 180 ALA A C 1
ATOM 1476 O O . ALA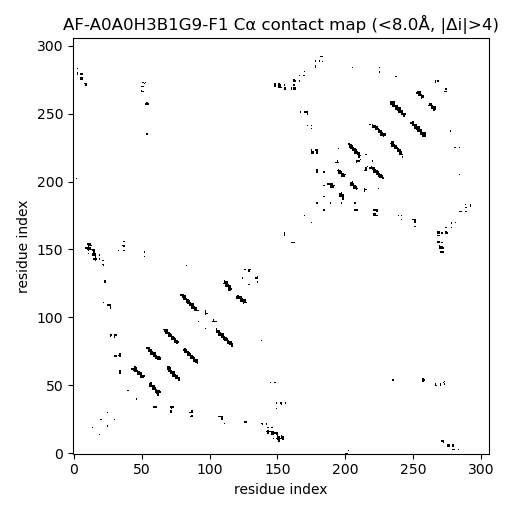 A 1 180 ? 12.011 0.057 -23.808 1.00 93.62 180 ALA A O 1
ATOM 1477 N N . THR A 1 181 ? 14.116 0.576 -23.265 1.00 92.69 181 THR A N 1
ATOM 1478 C CA . THR A 1 181 ? 14.677 0.391 -24.614 1.00 92.69 181 THR A CA 1
ATOM 1479 C C . THR A 1 181 ? 15.351 -0.966 -24.819 1.00 92.69 181 THR A C 1
ATOM 1481 O O . THR A 1 181 ? 15.950 -1.191 -25.875 1.00 92.69 181 THR A O 1
ATOM 1484 N N . ALA A 1 182 ? 15.213 -1.894 -23.863 1.00 94.00 182 ALA A N 1
ATOM 1485 C CA . ALA A 1 182 ? 15.800 -3.225 -23.953 1.00 94.00 182 ALA A CA 1
ATOM 1486 C C . ALA A 1 182 ? 15.404 -3.937 -25.271 1.00 94.00 182 ALA A C 1
ATOM 1488 O O . ALA A 1 182 ? 14.218 -3.955 -25.627 1.00 94.00 182 ALA A O 1
ATOM 1489 N N . PRO A 1 183 ? 16.357 -4.563 -26.000 1.00 91.88 183 PRO A N 1
ATOM 1490 C CA . PRO A 1 183 ? 16.107 -5.132 -27.330 1.00 91.88 183 PRO A CA 1
ATOM 1491 C C . PRO A 1 183 ? 14.958 -6.142 -27.386 1.00 91.88 183 PRO A C 1
ATOM 1493 O O . PRO A 1 183 ? 14.265 -6.237 -28.398 1.00 91.88 183 PRO A O 1
ATOM 1496 N N . ILE A 1 184 ? 14.721 -6.863 -26.288 1.00 91.12 184 ILE A N 1
ATOM 1497 C CA . ILE A 1 184 ? 13.667 -7.874 -26.172 1.00 91.12 184 ILE A CA 1
ATOM 1498 C C . ILE A 1 184 ? 12.257 -7.318 -26.427 1.00 91.12 184 ILE A C 1
ATOM 1500 O O . ILE A 1 184 ? 11.417 -8.027 -26.977 1.00 91.12 184 ILE A O 1
ATOM 1504 N N . PHE A 1 185 ? 12.009 -6.036 -26.128 1.00 91.94 185 PHE A N 1
ATOM 1505 C CA . PHE A 1 185 ? 10.726 -5.384 -26.417 1.00 91.94 185 PHE A CA 1
ATOM 1506 C C . PHE A 1 185 ? 10.504 -5.110 -27.910 1.00 91.94 185 PHE A C 1
ATOM 1508 O O . PHE A 1 185 ? 9.385 -4.821 -28.318 1.00 91.94 185 PHE A O 1
ATOM 1515 N N . ARG A 1 186 ? 11.546 -5.201 -28.746 1.00 88.44 186 ARG A N 1
ATOM 1516 C CA . ARG A 1 186 ? 11.431 -5.070 -30.209 1.00 88.44 186 ARG A CA 1
ATOM 1517 C C . ARG A 1 186 ? 11.369 -6.419 -30.918 1.00 88.44 186 ARG A C 1
ATOM 1519 O O . ARG A 1 186 ? 10.927 -6.474 -32.060 1.00 88.44 186 ARG A O 1
ATOM 1526 N N . THR A 1 187 ? 11.843 -7.483 -30.272 1.00 86.81 187 THR A N 1
ATOM 1527 C CA . THR A 1 187 ? 11.974 -8.809 -30.889 1.00 86.81 187 THR A CA 1
ATOM 1528 C C . THR A 1 187 ? 10.879 -9.787 -30.471 1.00 86.81 187 THR A C 1
ATOM 1530 O O . THR A 1 187 ? 10.530 -10.660 -31.263 1.00 86.81 187 THR A O 1
ATOM 1533 N N . LYS A 1 188 ? 10.315 -9.664 -29.260 1.00 87.44 188 LYS A N 1
ATOM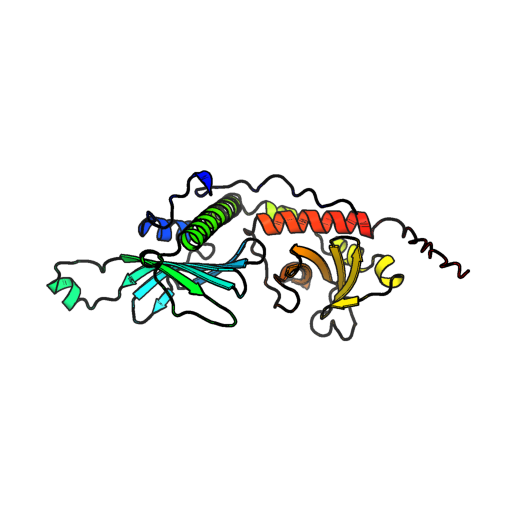 1534 C CA . LYS A 1 188 ? 9.200 -10.510 -28.807 1.00 87.44 188 LYS A CA 1
ATOM 1535 C C . LYS A 1 188 ? 7.844 -9.954 -29.244 1.00 87.44 188 LYS A C 1
ATOM 1537 O O . LYS A 1 188 ? 7.648 -8.749 -29.365 1.00 87.44 188 LYS A O 1
ATOM 1542 N N . HIS A 1 189 ? 6.878 -10.856 -29.413 1.00 89.81 189 HIS A N 1
ATOM 1543 C CA . HIS A 1 189 ? 5.473 -10.480 -29.528 1.00 89.81 189 HIS A CA 1
ATOM 1544 C C . HIS A 1 189 ? 4.961 -9.975 -28.173 1.00 89.81 189 HIS A C 1
ATOM 1546 O O . HIS A 1 189 ? 4.986 -10.715 -27.185 1.00 89.81 189 HIS A O 1
ATOM 1552 N N . LEU A 1 190 ? 4.497 -8.726 -28.131 1.00 94.19 190 LEU A N 1
ATOM 1553 C CA . LEU A 1 190 ? 4.054 -8.073 -26.902 1.00 94.19 190 LEU A CA 1
ATOM 1554 C C . LEU A 1 190 ? 2.532 -8.148 -26.729 1.00 94.19 190 LEU A C 1
ATOM 1556 O O . LEU A 1 190 ? 1.766 -7.955 -27.669 1.00 94.19 190 LEU A O 1
ATOM 1560 N N . GLN A 1 191 ? 2.101 -8.404 -25.499 1.00 93.88 191 GLN A N 1
ATOM 1561 C CA . GLN A 1 191 ? 0.717 -8.329 -25.049 1.00 93.88 191 GLN A CA 1
ATOM 1562 C C . GLN A 1 191 ? 0.427 -6.922 -24.521 1.00 93.88 191 GLN A C 1
ATOM 1564 O O . GLN A 1 191 ? 1.219 -6.379 -23.749 1.00 93.88 191 GLN A O 1
ATOM 1569 N N . ALA A 1 192 ? -0.712 -6.352 -24.912 1.00 91.62 192 ALA A N 1
ATOM 1570 C CA . ALA A 1 192 ? -1.167 -5.059 -24.413 1.00 91.62 192 ALA A CA 1
ATOM 1571 C C . ALA A 1 192 ? -1.755 -5.171 -22.995 1.00 91.62 192 ALA A C 1
ATOM 1573 O O . ALA A 1 192 ? -2.489 -6.112 -22.684 1.00 91.62 192 ALA A O 1
ATOM 1574 N N . ASP A 1 193 ? -1.473 -4.175 -22.159 1.00 90.12 193 ASP A N 1
ATOM 1575 C CA . ASP A 1 193 ? -2.033 -3.998 -20.820 1.00 90.12 193 ASP A CA 1
ATOM 1576 C C . ASP A 1 193 ? -2.195 -2.498 -20.530 1.00 90.12 193 ASP A C 1
ATOM 1578 O O . ASP A 1 193 ? -1.280 -1.829 -20.048 1.00 90.12 193 ASP A O 1
ATOM 1582 N N . GLY A 1 194 ? -3.359 -1.953 -20.895 1.00 87.12 194 GLY A N 1
ATOM 1583 C CA . GLY A 1 194 ? -3.605 -0.511 -20.860 1.00 87.12 194 GLY A CA 1
ATOM 1584 C C . GLY A 1 194 ? -2.654 0.238 -21.796 1.00 87.12 194 GLY A C 1
ATOM 1585 O O . GLY A 1 194 ? -2.611 -0.040 -22.995 1.00 87.12 194 GLY A O 1
ATOM 1586 N N . GLU A 1 195 ? -1.882 1.171 -21.241 1.00 87.81 195 GLU A N 1
ATOM 1587 C CA . GLU A 1 195 ? -0.866 1.936 -21.977 1.00 87.81 195 GLU A CA 1
ATOM 1588 C C . GLU A 1 195 ? 0.461 1.187 -22.174 1.00 87.81 195 GLU A C 1
ATOM 1590 O O . GLU A 1 195 ? 1.347 1.654 -22.893 1.00 87.81 195 GLU A O 1
ATOM 1595 N N . TYR A 1 196 ? 0.611 0.028 -21.535 1.00 92.25 196 TYR A N 1
ATOM 1596 C CA . TYR A 1 196 ? 1.835 -0.757 -21.558 1.00 92.25 196 TYR A CA 1
ATOM 1597 C C . TYR A 1 196 ? 1.735 -1.897 -22.570 1.00 92.25 196 TYR A C 1
ATOM 1599 O O . TYR A 1 196 ? 0.659 -2.410 -22.884 1.00 92.25 196 TYR A O 1
ATOM 1607 N N . SER A 1 197 ? 2.882 -2.331 -23.082 1.00 93.88 197 SER A N 1
ATOM 1608 C CA . SER A 1 197 ? 3.005 -3.548 -23.886 1.00 93.88 197 SER A CA 1
ATOM 1609 C C . SER A 1 197 ? 4.189 -4.369 -23.398 1.00 93.88 197 SER A C 1
ATOM 1611 O O . SER A 1 197 ? 5.269 -3.826 -23.164 1.00 93.88 197 SER A O 1
ATOM 1613 N N . GLY A 1 198 ? 3.987 -5.670 -23.199 1.00 95.44 198 GLY A N 1
ATOM 1614 C CA . GLY A 1 198 ? 4.949 -6.502 -22.484 1.00 95.44 198 GLY A CA 1
ATOM 1615 C C . GLY A 1 198 ? 4.835 -7.994 -22.742 1.00 95.44 198 GLY A C 1
ATOM 1616 O O . GLY A 1 198 ? 4.079 -8.442 -23.597 1.00 95.44 198 GLY A O 1
ATOM 1617 N N . PHE A 1 199 ? 5.592 -8.785 -21.996 1.00 95.12 199 PHE A N 1
ATOM 1618 C CA . PHE A 1 199 ? 5.566 -10.242 -22.082 1.00 95.12 199 PHE A CA 1
ATOM 1619 C C . PHE A 1 199 ? 5.764 -10.874 -20.703 1.00 95.12 199 PHE A C 1
ATOM 1621 O O . PHE A 1 199 ? 6.325 -10.266 -19.790 1.00 95.12 199 PHE A O 1
ATOM 1628 N N . TRP A 1 200 ? 5.291 -12.111 -20.559 1.00 93.00 200 TRP A N 1
ATOM 1629 C CA . TRP A 1 200 ? 5.503 -12.915 -19.358 1.00 93.00 200 TRP A CA 1
ATOM 1630 C C . TRP A 1 200 ? 6.841 -13.649 -19.424 1.00 93.00 200 TRP A C 1
ATOM 1632 O O . TRP A 1 200 ? 7.195 -14.223 -20.456 1.00 93.00 200 TRP A O 1
ATOM 1642 N N . ALA A 1 201 ? 7.552 -13.672 -18.303 1.00 91.44 201 ALA A N 1
ATOM 1643 C CA . ALA A 1 201 ? 8.739 -14.483 -18.081 1.00 91.44 201 ALA A CA 1
ATOM 1644 C C . ALA A 1 201 ? 8.625 -15.161 -16.707 1.00 91.44 201 ALA A C 1
ATOM 1646 O O . ALA A 1 201 ? 9.001 -14.603 -15.677 1.00 91.44 201 ALA A O 1
ATOM 1647 N N . GLY A 1 202 ? 8.071 -16.377 -16.697 1.00 89.12 202 GLY A N 1
ATOM 1648 C CA . GLY A 1 202 ? 7.666 -17.044 -15.457 1.00 89.12 202 GLY A CA 1
ATOM 1649 C C . GLY A 1 202 ? 6.549 -16.266 -14.756 1.00 89.12 202 GLY A C 1
ATOM 1650 O O . GLY A 1 202 ? 5.561 -15.900 -15.392 1.00 89.12 202 GLY A O 1
ATOM 1651 N N . GLU A 1 203 ? 6.744 -15.970 -13.472 1.00 89.38 203 GLU A N 1
ATOM 1652 C CA . GLU A 1 203 ? 5.764 -15.292 -12.606 1.00 89.38 203 GLU A CA 1
ATOM 1653 C C . GLU A 1 203 ? 5.700 -13.767 -12.785 1.00 89.38 203 GLU A C 1
ATOM 1655 O O . GLU A 1 203 ? 4.880 -13.099 -12.150 1.00 89.38 203 GLU A O 1
ATOM 1660 N N . TYR A 1 204 ? 6.553 -13.207 -13.648 1.00 93.94 204 TYR A N 1
ATOM 1661 C CA . TYR A 1 204 ? 6.661 -11.766 -13.850 1.00 93.94 204 TYR A CA 1
ATOM 1662 C C . TYR A 1 204 ? 6.214 -11.350 -15.245 1.00 93.94 204 TYR A C 1
ATOM 1664 O O . TYR A 1 204 ? 6.552 -11.984 -16.246 1.00 93.94 204 TYR A O 1
ATOM 1672 N N . PHE A 1 205 ? 5.489 -10.238 -15.308 1.00 95.12 205 PHE A N 1
ATOM 1673 C CA . PHE A 1 205 ? 5.155 -9.558 -16.553 1.00 95.12 205 PHE A CA 1
ATOM 1674 C C . PHE A 1 205 ? 5.953 -8.262 -16.647 1.00 95.12 205 PHE A C 1
ATOM 1676 O O . PHE A 1 205 ? 5.767 -7.362 -15.824 1.00 95.12 205 PHE A O 1
ATOM 1683 N N . PHE A 1 206 ? 6.823 -8.172 -17.651 1.00 97.00 206 PHE A N 1
ATOM 1684 C CA . PHE A 1 206 ? 7.611 -6.978 -17.943 1.00 97.00 206 PHE A CA 1
ATOM 1685 C C . PHE A 1 206 ? 6.971 -6.239 -19.101 1.00 97.00 206 PHE A C 1
ATOM 1687 O O . PHE A 1 206 ? 6.802 -6.813 -20.177 1.00 97.00 206 PHE A O 1
ATOM 1694 N N . ALA A 1 207 ? 6.632 -4.974 -18.895 1.00 96.06 207 ALA A N 1
ATOM 1695 C CA . ALA A 1 207 ? 5.989 -4.162 -19.909 1.00 96.06 207 ALA A CA 1
ATOM 1696 C C . ALA A 1 207 ? 6.533 -2.741 -19.923 1.00 96.06 207 ALA A C 1
ATOM 1698 O O . ALA A 1 207 ? 7.061 -2.245 -18.930 1.00 96.06 207 ALA A O 1
ATOM 1699 N N . VAL A 1 208 ? 6.400 -2.089 -21.071 1.00 95.31 208 VAL A N 1
ATOM 1700 C CA . VAL A 1 208 ? 6.909 -0.738 -21.303 1.00 95.31 208 VAL A CA 1
ATOM 1701 C C . VAL A 1 208 ? 5.834 0.131 -21.927 1.00 95.31 208 VAL A C 1
ATOM 1703 O O . VAL A 1 208 ? 5.049 -0.342 -22.752 1.00 95.31 208 VAL A O 1
ATOM 1706 N N . ARG A 1 209 ? 5.834 1.411 -21.560 1.00 92.12 209 ARG A N 1
ATOM 1707 C CA . ARG A 1 209 ? 5.177 2.468 -22.328 1.00 92.12 209 ARG A CA 1
ATOM 1708 C C . ARG A 1 209 ? 6.254 3.192 -23.122 1.00 92.12 209 ARG A C 1
ATOM 1710 O O . ARG A 1 209 ? 7.179 3.755 -22.539 1.00 92.12 209 ARG A O 1
ATOM 1717 N N . GLN A 1 210 ? 6.159 3.138 -24.448 1.00 84.25 210 GLN A N 1
ATOM 1718 C CA . GLN A 1 210 ? 7.096 3.830 -25.335 1.00 84.25 210 GLN A CA 1
ATOM 1719 C C . GLN A 1 210 ? 6.602 5.259 -25.623 1.00 84.25 210 GLN A C 1
ATOM 1721 O O . GLN A 1 210 ? 5.410 5.431 -25.909 1.00 84.25 210 GLN A O 1
ATOM 1726 N N . PRO A 1 211 ? 7.494 6.267 -25.619 1.00 79.75 211 PRO A N 1
ATOM 1727 C CA . PRO A 1 211 ? 7.175 7.623 -26.061 1.00 79.75 211 PRO A CA 1
ATOM 1728 C C . PRO A 1 211 ? 6.580 7.652 -27.471 1.00 79.75 211 PRO A C 1
ATOM 1730 O O . PRO A 1 211 ? 6.958 6.853 -28.329 1.00 79.75 211 PRO A O 1
ATOM 1733 N N . GLY A 1 212 ? 5.676 8.599 -27.732 1.00 67.75 212 GLY A N 1
ATOM 1734 C CA . GLY A 1 212 ? 5.136 8.844 -29.078 1.00 67.75 212 GLY A CA 1
ATOM 1735 C C . GLY A 1 212 ? 4.188 7.762 -29.610 1.00 67.75 212 GLY A C 1
ATOM 1736 O O . GLY A 1 212 ? 3.813 7.790 -30.782 1.00 67.75 212 GLY A O 1
ATOM 1737 N N . THR A 1 213 ? 3.785 6.807 -28.771 1.00 66.50 213 THR A N 1
ATOM 1738 C CA . THR A 1 213 ? 2.712 5.859 -29.092 1.00 66.50 213 THR A CA 1
ATOM 1739 C C . THR A 1 213 ? 1.342 6.503 -28.865 1.00 66.50 213 THR A C 1
ATOM 1741 O O . THR A 1 213 ? 1.216 7.433 -28.071 1.00 66.50 213 THR A O 1
ATOM 1744 N N . LYS A 1 214 ? 0.283 6.007 -29.529 1.00 60.78 214 LYS A N 1
ATOM 1745 C CA . LYS A 1 214 ? -1.099 6.473 -29.271 1.00 60.78 214 LYS A CA 1
ATOM 1746 C C . LYS A 1 214 ? -1.495 6.324 -27.795 1.00 60.78 214 LYS A C 1
ATOM 1748 O O . LYS A 1 214 ? -2.354 7.058 -27.327 1.00 60.78 214 LYS A O 1
ATOM 1753 N N . GLN A 1 215 ? -0.867 5.380 -27.096 1.00 56.12 215 GLN A N 1
ATOM 1754 C CA . GLN A 1 215 ? -1.034 5.115 -25.672 1.00 56.12 215 GLN A CA 1
ATOM 1755 C C . GLN A 1 215 ? -0.289 6.098 -24.748 1.00 56.12 215 GLN A C 1
ATOM 1757 O O . GLN A 1 215 ? -0.557 6.102 -23.558 1.00 56.12 215 GLN A O 1
ATOM 1762 N N . ALA A 1 216 ? 0.639 6.913 -25.260 1.00 60.19 216 ALA A N 1
ATOM 1763 C CA . ALA A 1 216 ? 1.456 7.852 -24.481 1.00 60.19 216 ALA A CA 1
ATOM 1764 C C . ALA A 1 216 ? 1.010 9.320 -24.650 1.00 60.19 216 ALA A C 1
ATOM 1766 O O . ALA A 1 216 ? 1.805 10.234 -24.446 1.00 60.19 216 ALA A O 1
ATOM 1767 N N . ALA A 1 217 ? -0.238 9.556 -25.077 1.00 59.19 217 ALA A N 1
ATOM 1768 C CA . ALA A 1 217 ? -0.733 10.893 -25.420 1.00 59.19 217 ALA A CA 1
ATOM 1769 C C . ALA A 1 217 ? -0.665 11.889 -24.245 1.00 59.19 217 ALA A C 1
ATOM 1771 O O . ALA A 1 217 ? -0.431 13.073 -24.479 1.00 59.19 217 ALA A O 1
ATOM 1772 N N . ASP A 1 218 ? -0.790 11.394 -23.010 1.00 66.25 218 ASP A N 1
ATOM 1773 C CA . ASP A 1 218 ? -0.842 12.218 -21.797 1.00 66.25 218 ASP A CA 1
ATOM 1774 C C . ASP A 1 218 ? 0.495 12.277 -21.028 1.00 66.25 218 ASP A C 1
ATOM 1776 O O . ASP A 1 218 ? 0.671 13.142 -20.171 1.00 66.25 218 ASP A O 1
ATOM 1780 N N . ASN A 1 219 ? 1.467 11.406 -21.341 1.00 73.00 219 ASN A N 1
ATOM 1781 C CA . ASN A 1 219 ? 2.816 11.455 -20.765 1.00 73.00 219 ASN A CA 1
ATOM 1782 C C . ASN A 1 219 ? 3.887 11.099 -21.824 1.00 73.00 219 ASN A C 1
ATOM 1784 O O . ASN A 1 219 ? 3.968 9.944 -22.253 1.00 73.00 219 ASN A O 1
ATOM 1788 N N . PRO A 1 220 ? 4.752 12.055 -22.222 1.00 77.06 220 PRO A N 1
ATOM 1789 C CA . PRO A 1 220 ? 5.750 11.847 -23.270 1.00 77.06 220 PRO A CA 1
ATOM 1790 C C . PRO A 1 220 ? 6.953 10.997 -22.827 1.00 77.06 220 PRO A C 1
ATOM 1792 O O . PRO A 1 220 ? 7.809 10.676 -23.656 1.00 77.06 220 PRO A O 1
ATOM 1795 N N . PHE 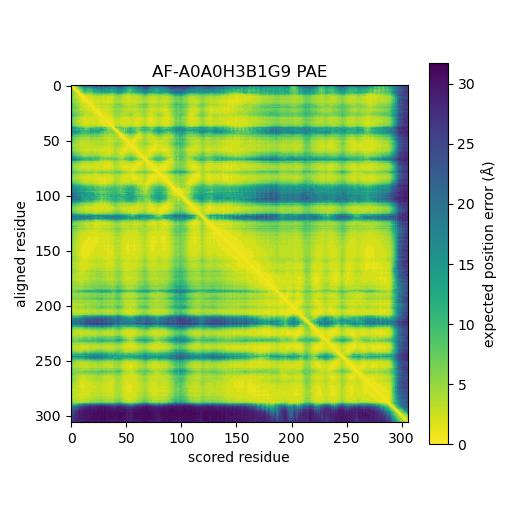A 1 221 ? 7.069 10.645 -21.546 1.00 86.56 221 PHE A N 1
ATOM 1796 C CA . PHE A 1 221 ? 8.217 9.912 -21.031 1.00 86.56 221 PHE A CA 1
ATOM 1797 C C . PHE A 1 221 ? 8.012 8.385 -21.040 1.00 86.56 221 PHE A C 1
ATOM 1799 O O . PHE A 1 221 ? 6.885 7.894 -20.904 1.00 86.56 221 PHE A O 1
ATOM 1806 N N . PRO A 1 222 ? 9.101 7.601 -21.202 1.00 90.69 222 PRO A N 1
ATOM 1807 C CA . PRO A 1 222 ? 9.019 6.152 -21.102 1.00 90.69 222 PRO A CA 1
ATOM 1808 C C . PRO A 1 222 ? 8.712 5.722 -19.667 1.00 90.69 222 PRO A C 1
ATOM 1810 O O . PRO A 1 222 ? 9.212 6.322 -18.716 1.00 90.69 222 PRO A O 1
ATOM 1813 N N . ALA A 1 223 ? 7.967 4.629 -19.534 1.00 94.25 223 ALA A N 1
ATOM 1814 C CA . ALA A 1 223 ? 7.678 4.000 -18.251 1.00 94.25 223 ALA A CA 1
ATOM 1815 C C . ALA A 1 223 ? 7.889 2.488 -18.328 1.00 94.25 223 ALA A C 1
ATOM 1817 O O . ALA A 1 223 ? 7.705 1.875 -19.386 1.00 94.25 223 ALA A O 1
ATOM 1818 N N . VAL A 1 224 ? 8.237 1.882 -17.195 1.00 96.81 224 VAL A N 1
ATOM 1819 C CA . VAL A 1 224 ? 8.345 0.426 -17.047 1.00 96.81 224 VAL A CA 1
ATOM 1820 C C . VAL A 1 224 ? 7.290 -0.050 -16.062 1.00 96.81 224 VAL A C 1
ATOM 1822 O O . VAL A 1 224 ? 7.164 0.493 -14.970 1.00 96.81 224 VAL A O 1
ATOM 1825 N N . GLN A 1 225 ? 6.560 -1.098 -16.423 1.00 97.31 225 GLN A N 1
ATOM 1826 C CA . GLN A 1 225 ? 5.667 -1.811 -15.524 1.00 97.31 225 GLN A CA 1
ATOM 1827 C C . GLN A 1 225 ? 6.218 -3.208 -15.260 1.00 97.31 225 GLN A C 1
ATOM 1829 O O . GLN A 1 225 ? 6.525 -3.955 -16.191 1.00 97.31 225 GLN A O 1
ATOM 1834 N N . ILE A 1 226 ? 6.289 -3.577 -13.984 1.00 97.38 226 ILE A N 1
ATOM 1835 C CA . ILE A 1 226 ? 6.636 -4.931 -13.559 1.00 97.38 226 ILE A CA 1
ATOM 1836 C C . ILE A 1 226 ? 5.473 -5.468 -12.739 1.00 97.38 226 ILE A C 1
ATOM 1838 O O . ILE A 1 226 ? 5.129 -4.902 -11.702 1.00 97.38 226 ILE A O 1
ATOM 1842 N N . SER A 1 227 ? 4.851 -6.543 -13.218 1.00 96.50 227 SER A N 1
ATOM 1843 C CA . SER A 1 227 ? 3.731 -7.187 -12.525 1.00 96.50 227 SER A CA 1
ATOM 1844 C C . SER A 1 227 ? 4.118 -8.551 -11.988 1.00 96.50 227 SER A C 1
ATOM 1846 O O . SER A 1 227 ? 4.966 -9.222 -12.574 1.00 96.50 227 SER A O 1
ATOM 1848 N N . TRP A 1 228 ? 3.479 -8.954 -10.897 1.00 94.25 228 TRP A N 1
ATOM 1849 C CA . TRP A 1 228 ? 3.639 -10.261 -10.273 1.00 94.25 228 TRP A CA 1
ATOM 1850 C C . TRP A 1 228 ? 2.271 -10.844 -9.924 1.00 94.25 228 TRP A C 1
ATOM 1852 O O . TRP A 1 228 ? 1.300 -10.110 -9.720 1.00 94.25 228 TRP A O 1
ATOM 1862 N N . ARG A 1 229 ? 2.195 -12.172 -9.851 1.00 90.38 229 ARG A N 1
ATOM 1863 C CA . ARG A 1 229 ? 1.028 -12.871 -9.306 1.00 90.38 229 ARG A CA 1
ATOM 1864 C C . ARG A 1 229 ? 1.139 -12.893 -7.789 1.00 90.38 229 ARG A C 1
ATOM 1866 O O . ARG A 1 229 ? 2.112 -13.413 -7.254 1.00 90.38 229 ARG A O 1
ATOM 1873 N N . GLU A 1 230 ? 0.165 -12.305 -7.106 1.00 85.44 230 GLU A N 1
ATOM 1874 C CA . GLU A 1 230 ? 0.042 -12.447 -5.650 1.00 85.44 230 GLU A CA 1
ATOM 1875 C C . GLU A 1 230 ? -0.689 -13.754 -5.314 1.00 85.44 230 GLU A C 1
ATOM 1877 O O . GLU A 1 230 ? -0.356 -14.436 -4.352 1.00 85.44 230 GLU A O 1
ATOM 1882 N N . ASN A 1 231 ? -1.664 -14.122 -6.147 1.00 83.75 231 ASN A N 1
ATOM 1883 C CA . ASN A 1 231 ? -2.342 -15.412 -6.151 1.00 83.75 231 ASN A CA 1
ATOM 1884 C C . ASN A 1 231 ? -2.893 -15.690 -7.567 1.00 83.75 231 ASN A C 1
ATOM 1886 O O . ASN A 1 231 ? -2.645 -14.923 -8.501 1.00 83.75 231 ASN A O 1
ATOM 1890 N N . ASP A 1 232 ? -3.661 -16.767 -7.739 1.00 80.00 232 ASP A N 1
ATOM 1891 C CA . ASP A 1 232 ? -4.218 -17.160 -9.044 1.00 80.00 232 ASP A CA 1
ATO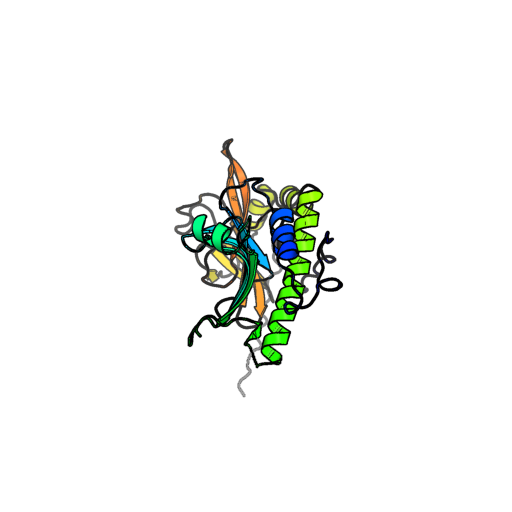M 1892 C C . ASP A 1 232 ? -5.108 -16.088 -9.698 1.00 80.00 232 ASP A C 1
ATOM 1894 O O . ASP A 1 232 ? -5.261 -16.069 -10.923 1.00 80.00 232 ASP A O 1
ATOM 1898 N N . LYS A 1 233 ? -5.705 -15.199 -8.894 1.00 82.69 233 LYS A N 1
ATOM 1899 C CA . LYS A 1 233 ? -6.677 -14.185 -9.327 1.00 82.69 233 LYS A CA 1
ATOM 1900 C C . LYS A 1 233 ? -6.098 -12.772 -9.338 1.00 82.69 233 LYS A C 1
ATOM 1902 O O . LYS A 1 233 ? -6.443 -11.983 -10.216 1.00 82.69 233 LYS A O 1
ATOM 1907 N N . ASP A 1 234 ? -5.232 -12.452 -8.384 1.00 88.31 234 ASP A N 1
ATOM 1908 C CA . ASP A 1 234 ? -4.725 -11.103 -8.171 1.00 88.31 234 ASP A CA 1
ATOM 1909 C C . ASP A 1 234 ? -3.324 -10.917 -8.774 1.00 88.31 234 ASP A C 1
ATOM 1911 O O . ASP A 1 234 ? -2.358 -11.595 -8.414 1.00 88.31 234 ASP A O 1
ATOM 1915 N N . ILE A 1 235 ? -3.216 -9.935 -9.673 1.00 92.62 235 ILE A N 1
ATOM 1916 C CA . ILE A 1 235 ? -1.953 -9.476 -10.260 1.00 92.62 235 ILE A CA 1
ATOM 1917 C C . ILE A 1 235 ? -1.697 -8.049 -9.786 1.00 92.62 235 ILE A C 1
ATOM 1919 O O . ILE A 1 235 ? -2.433 -7.136 -10.170 1.00 92.62 235 ILE A O 1
ATOM 1923 N N . GLY A 1 236 ? -0.643 -7.870 -8.993 1.00 95.50 236 GLY A N 1
ATOM 1924 C CA . GLY A 1 236 ? -0.126 -6.557 -8.622 1.00 95.50 236 GLY A CA 1
ATOM 1925 C C . GLY A 1 236 ? 0.871 -6.053 -9.659 1.00 95.50 236 GLY A C 1
ATOM 1926 O O . GLY A 1 236 ? 1.571 -6.845 -10.292 1.00 95.50 236 GLY A O 1
ATOM 1927 N N . SER A 1 237 ? 0.962 -4.737 -9.835 1.00 97.25 237 SER A N 1
ATOM 1928 C CA . SER A 1 237 ? 1.989 -4.110 -10.670 1.00 97.25 237 SER A CA 1
ATOM 1929 C C . SER A 1 237 ? 2.634 -2.927 -9.966 1.00 97.25 237 SER A C 1
ATOM 1931 O O . SER A 1 237 ? 1.942 -2.117 -9.355 1.00 97.25 237 SER A O 1
ATOM 1933 N N . TYR A 1 238 ? 3.945 -2.778 -10.137 1.00 97.94 238 TYR A N 1
ATOM 1934 C CA . TYR A 1 238 ? 4.624 -1.501 -9.945 1.00 97.94 238 TYR A CA 1
ATOM 1935 C C . TYR A 1 238 ? 4.829 -0.827 -11.291 1.00 97.94 238 TYR A C 1
ATOM 1937 O O . TYR A 1 238 ? 5.208 -1.480 -12.265 1.00 97.94 238 TYR A O 1
ATOM 1945 N N . GLN A 1 239 ? 4.581 0.475 -11.331 1.00 96.81 239 GLN A N 1
ATOM 1946 C CA . GLN A 1 239 ? 4.799 1.325 -12.492 1.00 96.81 239 GLN A CA 1
ATOM 1947 C C . GLN A 1 239 ? 5.863 2.356 -12.130 1.00 96.81 239 GLN A C 1
ATOM 1949 O O . GLN A 1 239 ? 5.661 3.188 -11.247 1.00 96.81 239 GLN A O 1
ATOM 1954 N N . PHE A 1 240 ? 7.006 2.249 -12.796 1.00 97.31 240 PHE A N 1
ATOM 1955 C CA . PHE A 1 240 ? 8.147 3.146 -12.690 1.00 97.31 240 PHE A CA 1
ATOM 1956 C C . PHE A 1 240 ? 8.018 4.164 -13.816 1.00 97.31 240 PHE A C 1
ATOM 1958 O O . PHE A 1 240 ? 8.457 3.917 -14.944 1.00 97.31 240 PHE A O 1
ATOM 1965 N N . ASP A 1 241 ? 7.333 5.262 -13.520 1.00 93.25 241 ASP A N 1
ATOM 1966 C CA . ASP A 1 241 ? 7.059 6.318 -14.482 1.00 93.25 241 ASP A CA 1
ATOM 1967 C C . ASP A 1 241 ? 8.076 7.455 -14.349 1.00 93.25 241 ASP A C 1
ATOM 1969 O O . ASP A 1 241 ? 8.654 7.688 -13.286 1.00 93.25 241 ASP A O 1
ATOM 1973 N N . LEU A 1 242 ? 8.289 8.177 -15.439 1.00 92.06 242 LEU A N 1
ATOM 1974 C CA . LEU A 1 242 ? 9.009 9.434 -15.455 1.00 92.06 242 LEU A CA 1
ATOM 1975 C C . LEU A 1 242 ? 8.006 10.563 -15.637 1.00 92.06 242 LEU A C 1
ATOM 1977 O O . LEU A 1 242 ? 7.165 10.537 -16.533 1.00 92.06 242 LEU A O 1
ATOM 1981 N N . ILE A 1 243 ? 8.109 11.567 -14.780 1.00 88.88 243 ILE A N 1
ATOM 1982 C CA . ILE A 1 243 ? 7.295 12.777 -14.852 1.00 88.88 243 ILE A CA 1
ATOM 1983 C C . ILE A 1 243 ? 8.202 14.000 -14.869 1.00 88.88 243 ILE A C 1
ATOM 1985 O O . ILE A 1 243 ? 9.368 13.932 -14.473 1.00 88.88 243 ILE A O 1
ATOM 1989 N N . GLU A 1 244 ? 7.665 15.124 -15.320 1.00 85.25 244 GLU A N 1
ATOM 1990 C CA . GLU A 1 244 ? 8.376 16.395 -15.261 1.00 85.25 244 GLU A CA 1
ATOM 1991 C C . GLU A 1 244 ? 8.473 16.878 -13.801 1.00 85.25 244 GLU A C 1
ATOM 1993 O O . GLU A 1 244 ? 7.518 16.803 -13.015 1.00 85.25 244 GLU A O 1
ATOM 1998 N N . GLY A 1 245 ? 9.676 17.277 -13.403 1.00 79.31 245 GLY A N 1
ATOM 1999 C CA . GLY A 1 245 ? 9.977 17.935 -12.139 1.00 79.31 245 GLY A CA 1
ATOM 2000 C C . GLY A 1 245 ? 9.759 19.445 -12.224 1.00 79.31 245 GLY A C 1
ATOM 2001 O O . GLY A 1 245 ? 9.547 20.001 -13.297 1.00 79.31 245 GLY A O 1
ATOM 2002 N N . GLU A 1 246 ? 9.838 20.127 -11.082 1.00 76.56 246 GLU A N 1
ATOM 2003 C CA . GLU A 1 246 ? 9.570 21.573 -10.987 1.00 76.56 246 GLU A CA 1
ATOM 2004 C C . GLU A 1 246 ? 10.553 22.435 -11.800 1.00 76.56 246 GLU A C 1
ATOM 2006 O O . GLU A 1 246 ? 10.199 23.512 -12.273 1.00 76.56 246 GLU A O 1
ATOM 2011 N N . SER A 1 247 ? 11.776 21.950 -11.999 1.00 76.44 247 SER A N 1
ATOM 2012 C CA . SER A 1 247 ? 12.846 22.565 -12.799 1.00 76.44 247 SER A CA 1
ATOM 2013 C C . SER A 1 247 ? 12.889 22.073 -14.257 1.00 76.44 247 SER A C 1
ATOM 2015 O O . SER A 1 247 ? 13.813 22.431 -14.988 1.00 76.44 247 SER A O 1
ATOM 2017 N N . GLY A 1 248 ? 11.931 21.240 -14.688 1.00 74.56 248 GLY A N 1
ATOM 2018 C CA . GLY A 1 248 ? 11.894 20.628 -16.025 1.00 74.56 248 GLY A CA 1
ATOM 2019 C C . GLY A 1 248 ? 12.724 19.342 -16.175 1.00 74.56 248 GLY A C 1
ATOM 2020 O O . GLY A 1 248 ? 12.751 18.735 -17.245 1.00 74.56 248 GLY A O 1
ATOM 2021 N N . GLU A 1 249 ? 13.407 18.888 -15.121 1.00 81.62 249 GLU A N 1
ATOM 2022 C CA . GLU A 1 249 ? 14.121 17.604 -15.114 1.00 81.62 249 GLU A CA 1
ATOM 2023 C C . GLU A 1 249 ? 13.161 16.408 -14.999 1.00 81.62 249 GLU A C 1
ATOM 2025 O O . GLU A 1 249 ? 12.106 16.498 -14.378 1.00 81.62 249 GLU A O 1
ATOM 2030 N N . SER A 1 250 ? 13.506 15.254 -15.576 1.00 84.00 250 SER A N 1
ATOM 2031 C CA . SER A 1 250 ? 12.693 14.042 -15.398 1.00 84.00 250 SER A CA 1
ATOM 2032 C C . SER A 1 250 ? 12.917 13.441 -14.009 1.00 84.00 250 SER A C 1
ATOM 2034 O O . SER A 1 250 ? 14.049 13.115 -13.658 1.00 84.00 250 SER A O 1
ATOM 2036 N N . ARG A 1 251 ? 11.840 13.210 -13.255 1.00 89.94 251 ARG A N 1
ATOM 2037 C CA . ARG A 1 251 ? 11.865 12.541 -11.944 1.00 89.94 251 ARG A CA 1
ATOM 2038 C C . ARG A 1 251 ? 11.095 11.224 -11.973 1.00 89.94 251 ARG A C 1
ATOM 2040 O O . ARG A 1 251 ? 10.106 11.097 -12.692 1.00 89.94 251 ARG A O 1
ATOM 2047 N N . LEU A 1 252 ? 11.535 10.261 -11.164 1.00 93.75 252 LEU A N 1
ATOM 2048 C CA . LEU A 1 252 ? 10.811 9.007 -10.948 1.00 93.75 252 LEU A CA 1
ATOM 2049 C C . LEU A 1 252 ? 9.502 9.269 -10.189 1.00 93.75 252 LEU A C 1
ATOM 2051 O O . LEU A 1 252 ? 9.498 9.931 -9.151 1.00 93.75 252 LEU A O 1
ATOM 2055 N N . SER A 1 253 ? 8.423 8.681 -10.689 1.00 94.12 253 SER A N 1
ATOM 2056 C CA . SER A 1 253 ? 7.134 8.533 -10.027 1.00 94.12 253 SER A CA 1
ATOM 2057 C C . SER A 1 253 ? 6.822 7.047 -9.919 1.00 94.12 253 SER A C 1
ATOM 2059 O O . SER A 1 253 ? 6.688 6.357 -10.931 1.00 94.12 253 SER A O 1
ATOM 2061 N N . LEU A 1 254 ? 6.747 6.538 -8.692 1.00 96.62 254 LEU A N 1
ATOM 2062 C CA . LEU A 1 254 ? 6.464 5.133 -8.440 1.00 96.62 254 LEU A CA 1
ATOM 2063 C C . LEU A 1 254 ? 5.001 4.950 -8.043 1.00 96.62 254 LEU A C 1
ATOM 2065 O O . LEU A 1 254 ? 4.559 5.465 -7.013 1.00 96.62 254 LEU A O 1
ATOM 2069 N N . CYS A 1 255 ? 4.282 4.152 -8.825 1.00 96.38 255 CYS A N 1
ATOM 2070 C CA . CYS A 1 255 ? 2.903 3.787 -8.537 1.00 96.38 255 CYS A CA 1
ATOM 2071 C C . CYS A 1 255 ? 2.759 2.286 -8.276 1.00 96.38 255 CYS A C 1
ATOM 2073 O O . CYS A 1 255 ? 3.457 1.463 -8.871 1.00 96.38 255 CYS A O 1
ATOM 2075 N N . ILE A 1 256 ? 1.779 1.933 -7.449 1.00 96.38 256 ILE A N 1
ATOM 2076 C CA . ILE A 1 256 ? 1.216 0.589 -7.359 1.00 96.38 256 ILE A CA 1
ATOM 2077 C C . ILE A 1 256 ? -0.117 0.541 -8.103 1.00 96.38 256 ILE A C 1
ATOM 2079 O O . ILE A 1 256 ? -0.977 1.407 -7.946 1.00 96.38 256 ILE A O 1
ATOM 2083 N N . ARG A 1 257 ? -0.308 -0.509 -8.894 1.00 95.62 257 ARG A N 1
ATOM 2084 C CA . ARG A 1 257 ? -1.610 -0.929 -9.400 1.00 95.62 257 ARG A CA 1
ATOM 2085 C C . ARG A 1 257 ? -1.952 -2.246 -8.699 1.00 95.62 257 ARG A C 1
ATOM 2087 O O . ARG A 1 257 ? -1.334 -3.263 -9.010 1.00 95.62 257 ARG A O 1
ATOM 2094 N N . PRO A 1 258 ? -2.879 -2.251 -7.728 1.00 92.88 258 PRO A N 1
ATOM 2095 C CA . PRO A 1 258 ? -3.064 -3.393 -6.835 1.00 92.88 258 PRO A CA 1
ATOM 2096 C C . PRO A 1 258 ? -3.691 -4.601 -7.531 1.00 92.88 258 PRO A C 1
ATOM 2098 O O . PRO A 1 258 ? -3.503 -5.724 -7.088 1.00 92.88 258 PRO A O 1
ATOM 2101 N N . ARG A 1 259 ? -4.461 -4.390 -8.602 1.00 92.31 259 ARG A N 1
ATOM 2102 C CA . ARG A 1 259 ? -5.101 -5.458 -9.377 1.00 92.31 259 ARG A CA 1
ATOM 2103 C C . ARG A 1 259 ? -5.100 -5.103 -10.852 1.00 92.31 259 ARG A C 1
ATOM 2105 O O . ARG A 1 259 ? -5.143 -3.925 -11.217 1.00 92.31 259 ARG A O 1
ATOM 2112 N N . LYS A 1 260 ? -5.131 -6.113 -11.719 1.00 88.69 260 LYS A N 1
ATOM 2113 C CA . LYS A 1 260 ? -5.343 -5.898 -13.153 1.00 88.69 260 LYS A CA 1
ATOM 2114 C C . LYS A 1 260 ? -6.673 -5.168 -13.379 1.00 88.69 260 LYS A C 1
ATOM 2116 O O . LYS A 1 260 ? -7.708 -5.602 -12.889 1.00 88.69 260 LYS A O 1
ATOM 2121 N N . GLY A 1 261 ? -6.629 -4.067 -14.126 1.00 86.12 261 GLY A N 1
ATOM 2122 C CA . GLY A 1 261 ? -7.797 -3.222 -14.401 1.00 86.12 261 GLY A CA 1
ATOM 2123 C C . GLY A 1 261 ? -8.145 -2.205 -13.306 1.00 86.12 261 GLY A C 1
ATOM 2124 O O . GLY A 1 261 ? -9.017 -1.374 -13.537 1.00 86.12 261 GLY A O 1
ATOM 2125 N N . ALA A 1 262 ? -7.467 -2.223 -12.153 1.00 88.81 262 ALA A N 1
ATOM 2126 C CA . ALA A 1 262 ? -7.599 -1.169 -11.151 1.00 88.81 262 ALA A CA 1
ATOM 2127 C C . ALA A 1 262 ? -6.829 0.097 -11.560 1.00 88.81 262 ALA A C 1
ATOM 2129 O O . ALA A 1 262 ? -5.912 0.048 -12.385 1.00 88.81 262 ALA A O 1
ATOM 2130 N N . ASN A 1 263 ? -7.175 1.218 -10.925 1.00 91.69 263 ASN A N 1
ATOM 2131 C CA . ASN A 1 263 ? -6.401 2.451 -11.022 1.00 91.69 263 ASN A CA 1
ATOM 2132 C C . ASN A 1 263 ? -5.000 2.279 -10.416 1.00 91.69 263 ASN A C 1
ATOM 2134 O O . ASN A 1 263 ? -4.770 1.414 -9.564 1.00 91.69 263 ASN A O 1
ATOM 2138 N N . SER A 1 264 ? -4.081 3.137 -10.845 1.00 92.75 264 SER A N 1
ATOM 2139 C CA . SER A 1 264 ? -2.747 3.258 -10.261 1.00 92.75 264 SER A CA 1
ATOM 2140 C C . SER A 1 264 ? -2.731 4.320 -9.165 1.00 92.75 264 SER A C 1
ATOM 2142 O O . SER A 1 264 ? -3.377 5.360 -9.288 1.00 92.75 264 SER A O 1
ATOM 2144 N N . TYR A 1 265 ? -1.960 4.071 -8.112 1.00 94.44 265 TYR A N 1
ATOM 2145 C CA . TYR A 1 265 ? -1.841 4.943 -6.948 1.00 94.44 265 TYR A CA 1
ATOM 2146 C C . TYR A 1 265 ? -0.373 5.202 -6.645 1.00 94.44 265 TYR A C 1
ATOM 2148 O O . TYR A 1 265 ? 0.430 4.271 -6.672 1.00 94.44 265 TYR A O 1
ATOM 2156 N N . LEU A 1 266 ? -0.023 6.451 -6.340 1.00 94.62 266 LEU A N 1
ATOM 2157 C CA . LEU A 1 266 ? 1.329 6.796 -5.905 1.00 94.62 266 LEU A CA 1
ATOM 2158 C C . LEU A 1 266 ? 1.663 6.056 -4.607 1.00 94.62 266 LEU A C 1
ATOM 2160 O O . LEU A 1 266 ? 0.847 6.023 -3.684 1.00 94.62 266 LEU A O 1
ATOM 2164 N N . LEU A 1 267 ? 2.859 5.472 -4.548 1.00 95.19 267 LEU A N 1
ATOM 2165 C CA . LEU A 1 267 ? 3.388 4.922 -3.305 1.00 95.19 267 LEU A CA 1
ATOM 2166 C C . LEU A 1 267 ? 3.950 6.036 -2.429 1.00 95.19 267 LEU A C 1
ATOM 2168 O O . LEU A 1 267 ? 4.573 6.982 -2.914 1.00 95.19 267 LEU A O 1
ATOM 2172 N N . ASN A 1 268 ? 3.767 5.898 -1.121 1.00 94.00 268 ASN A N 1
ATOM 2173 C CA . ASN A 1 268 ? 4.343 6.823 -0.165 1.00 94.00 268 ASN A CA 1
ATOM 2174 C C . ASN A 1 268 ? 5.784 6.453 0.143 1.00 94.00 268 ASN A C 1
ATOM 2176 O O . ASN A 1 268 ? 6.185 5.289 0.164 1.00 94.00 268 ASN A O 1
ATOM 2180 N N . ARG A 1 269 ? 6.533 7.470 0.561 1.00 94.50 269 ARG A N 1
ATOM 2181 C CA . ARG A 1 269 ? 7.903 7.345 1.072 1.00 94.50 269 ARG A CA 1
ATOM 2182 C C . ARG A 1 269 ? 8.070 6.430 2.294 1.00 94.50 269 ARG A C 1
ATOM 2184 O O . ARG A 1 269 ? 9.198 6.114 2.651 1.00 94.50 269 ARG A O 1
ATOM 2191 N N . PHE A 1 270 ? 6.979 6.040 2.950 1.00 94.31 270 PHE A N 1
ATOM 2192 C CA . PHE A 1 270 ? 6.988 5.180 4.135 1.00 94.31 270 PHE A CA 1
ATOM 2193 C C . PHE A 1 270 ? 6.375 3.790 3.892 1.00 94.31 270 PHE A C 1
ATOM 2195 O O . PHE A 1 270 ? 6.355 2.992 4.824 1.00 94.31 270 PHE A O 1
ATOM 2202 N N . ASP A 1 271 ? 5.917 3.463 2.671 1.00 95.69 271 ASP A N 1
ATOM 2203 C CA . ASP A 1 271 ? 5.376 2.136 2.317 1.00 95.69 271 ASP A CA 1
ATOM 2204 C C . ASP A 1 271 ? 6.511 1.085 2.223 1.00 95.69 271 ASP A C 1
ATOM 2206 O O . ASP A 1 271 ? 6.824 0.555 1.156 1.00 95.69 271 ASP A O 1
ATOM 2210 N N . ALA A 1 272 ? 7.178 0.801 3.346 1.00 96.25 272 ALA A N 1
ATOM 2211 C CA . ALA A 1 272 ? 8.481 0.133 3.411 1.00 96.25 272 ALA A CA 1
ATOM 2212 C C . ALA A 1 272 ? 8.546 -1.193 2.634 1.00 96.25 272 ALA A C 1
ATOM 2214 O O . ALA A 1 272 ? 9.438 -1.383 1.806 1.00 96.25 272 ALA A O 1
ATOM 2215 N N . HIS A 1 273 ? 7.570 -2.083 2.843 1.00 95.06 273 HIS A N 1
ATOM 2216 C CA . HIS A 1 273 ? 7.504 -3.369 2.143 1.00 95.06 273 HIS A CA 1
ATOM 2217 C C . HIS A 1 273 ? 7.379 -3.197 0.623 1.00 95.06 273 HIS A C 1
ATOM 2219 O O . HIS A 1 273 ? 8.029 -3.917 -0.140 1.00 95.06 273 HIS A O 1
ATOM 2225 N N . HIS A 1 274 ? 6.583 -2.227 0.164 1.00 96.12 274 HIS A N 1
ATOM 2226 C CA . HIS A 1 274 ? 6.431 -1.954 -1.262 1.00 96.12 274 HIS A CA 1
ATOM 2227 C C . HIS A 1 274 ? 7.686 -1.336 -1.864 1.00 96.12 274 HIS A C 1
ATOM 2229 O O . HIS A 1 274 ? 8.101 -1.766 -2.938 1.00 96.12 274 HIS A O 1
ATOM 2235 N N . LEU A 1 275 ? 8.328 -0.392 -1.171 1.00 96.94 275 LEU A N 1
ATOM 2236 C CA . LEU A 1 275 ? 9.584 0.211 -1.625 1.00 96.94 275 LEU A CA 1
ATOM 2237 C C . LEU A 1 275 ? 10.675 -0.852 -1.780 1.00 96.94 275 LEU A C 1
ATOM 2239 O O . LEU A 1 275 ? 11.308 -0.948 -2.828 1.00 96.94 275 LEU A O 1
ATOM 2243 N N . GLN A 1 276 ? 10.833 -1.714 -0.779 1.00 95.81 276 GLN A N 1
ATOM 2244 C CA . GLN A 1 276 ? 11.789 -2.814 -0.806 1.00 95.81 276 GLN A CA 1
ATOM 2245 C C . GLN A 1 276 ? 11.512 -3.807 -1.946 1.00 95.81 276 GLN A C 1
ATOM 2247 O O . GLN A 1 276 ? 12.424 -4.172 -2.694 1.00 95.81 276 GLN A O 1
ATOM 2252 N N . ARG A 1 277 ? 10.248 -4.214 -2.129 1.00 95.31 277 ARG A N 1
ATOM 2253 C CA . ARG A 1 277 ? 9.842 -5.113 -3.220 1.00 95.31 277 ARG A CA 1
ATOM 2254 C C . ARG A 1 277 ? 10.052 -4.467 -4.590 1.00 95.31 277 ARG A C 1
ATOM 2256 O O . ARG A 1 277 ? 10.531 -5.138 -5.498 1.00 95.31 277 ARG A O 1
ATOM 2263 N N . ALA A 1 278 ? 9.733 -3.183 -4.741 1.00 96.56 278 ALA A N 1
ATOM 2264 C CA . ALA A 1 278 ? 9.922 -2.441 -5.984 1.00 96.56 278 ALA A CA 1
ATOM 2265 C C . ALA A 1 278 ? 11.408 -2.340 -6.368 1.00 96.56 278 ALA A C 1
ATOM 2267 O O . ALA A 1 278 ? 11.742 -2.593 -7.524 1.00 96.56 278 ALA A O 1
ATOM 2268 N N . ILE A 1 279 ? 12.302 -2.069 -5.407 1.00 96.19 279 ILE A N 1
ATOM 2269 C CA . ILE A 1 279 ? 13.762 -2.076 -5.622 1.00 96.19 279 ILE A CA 1
ATOM 2270 C C . ILE A 1 279 ? 14.232 -3.452 -6.108 1.00 96.19 279 ILE A C 1
ATOM 2272 O O . ILE A 1 279 ? 14.926 -3.552 -7.125 1.00 96.19 279 ILE A O 1
ATOM 2276 N N . ALA A 1 280 ? 13.819 -4.521 -5.420 1.00 95.19 280 ALA A N 1
ATOM 2277 C CA . ALA A 1 280 ? 14.188 -5.890 -5.776 1.00 95.19 280 ALA A CA 1
ATOM 2278 C C . ALA A 1 280 ? 13.677 -6.275 -7.177 1.00 95.19 280 ALA A C 1
ATOM 2280 O O . ALA A 1 280 ? 14.426 -6.808 -7.996 1.00 95.19 280 ALA 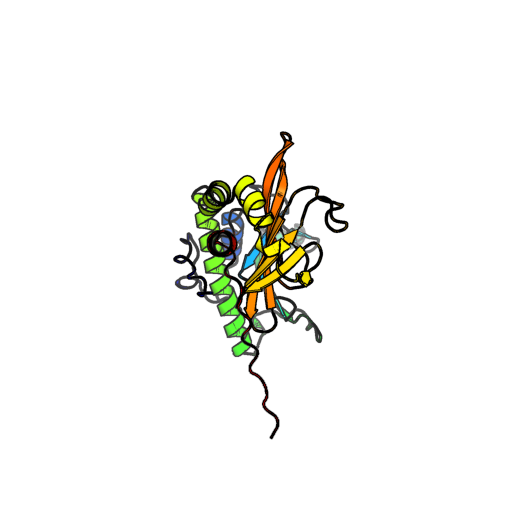A O 1
ATOM 2281 N N . MET A 1 281 ? 12.419 -5.944 -7.486 1.00 95.44 281 MET A N 1
ATOM 2282 C CA . MET A 1 281 ? 11.809 -6.203 -8.793 1.00 95.44 281 MET A CA 1
ATOM 2283 C C . MET A 1 281 ? 12.487 -5.422 -9.917 1.00 95.44 281 MET A C 1
ATOM 2285 O O . MET A 1 281 ? 12.719 -5.983 -10.988 1.00 95.44 281 MET A O 1
ATOM 2289 N N . PHE A 1 282 ? 12.842 -4.159 -9.685 1.00 95.81 282 PHE A N 1
ATOM 2290 C CA . PHE A 1 282 ? 13.549 -3.357 -10.678 1.00 95.81 282 PHE A CA 1
ATOM 2291 C C . PHE A 1 282 ? 14.956 -3.905 -10.943 1.00 95.81 282 PHE A C 1
ATOM 2293 O O . PHE A 1 282 ? 15.341 -4.071 -12.099 1.00 95.81 282 PHE A O 1
ATOM 2300 N N . THR A 1 283 ? 15.681 -4.284 -9.888 1.00 94.25 283 THR A N 1
ATOM 2301 C CA . THR A 1 283 ? 17.011 -4.909 -9.994 1.00 94.25 283 THR A CA 1
ATOM 2302 C C . THR A 1 283 ? 16.954 -6.205 -10.800 1.00 94.25 283 THR A C 1
ATOM 2304 O O . THR A 1 283 ? 17.753 -6.416 -11.713 1.00 94.25 283 THR A O 1
ATOM 2307 N N . LEU A 1 284 ? 15.965 -7.058 -10.518 1.00 92.88 284 LEU A N 1
ATOM 2308 C CA . LEU A 1 284 ? 15.742 -8.287 -11.271 1.00 92.88 284 LEU A CA 1
ATOM 2309 C C . LEU A 1 284 ? 15.445 -7.999 -12.748 1.00 92.88 284 LEU A C 1
ATOM 2311 O O . LEU A 1 284 ? 15.995 -8.659 -13.631 1.00 92.88 284 LEU A O 1
ATOM 2315 N N . ALA A 1 285 ? 14.586 -7.016 -13.027 1.00 94.19 285 ALA A N 1
ATOM 2316 C CA . ALA A 1 285 ? 14.266 -6.629 -14.394 1.00 94.19 285 ALA A CA 1
ATOM 2317 C C . ALA A 1 285 ? 15.514 -6.145 -15.136 1.00 94.19 285 ALA A C 1
ATOM 2319 O O . ALA A 1 285 ? 15.738 -6.563 -16.268 1.00 94.19 285 ALA A O 1
ATOM 2320 N N . GLN A 1 286 ? 16.360 -5.331 -14.498 1.00 93.19 286 GLN A N 1
ATOM 2321 C CA . GLN A 1 286 ? 17.627 -4.898 -15.084 1.00 93.19 286 GLN A CA 1
ATOM 2322 C C . GLN A 1 286 ? 18.528 -6.085 -15.424 1.00 93.19 286 GLN A C 1
ATOM 2324 O O . GLN A 1 286 ? 19.025 -6.154 -16.546 1.00 93.19 286 GLN A O 1
ATOM 2329 N N . GLN A 1 287 ? 18.705 -7.038 -14.509 1.00 91.00 287 GLN A N 1
ATOM 2330 C CA . GLN A 1 287 ? 19.525 -8.229 -14.751 1.00 91.00 287 GLN A CA 1
ATOM 2331 C C . GLN A 1 287 ? 18.977 -9.087 -15.898 1.00 91.00 287 GLN A C 1
ATOM 2333 O O . GLN A 1 287 ? 19.736 -9.535 -16.756 1.00 91.00 287 GLN A O 1
ATOM 2338 N N . TYR A 1 288 ? 17.660 -9.294 -15.938 1.00 90.69 288 TYR A N 1
ATOM 2339 C CA . TYR A 1 288 ? 17.017 -10.142 -16.939 1.00 90.69 288 TYR A CA 1
ATOM 2340 C C . TYR A 1 288 ? 16.975 -9.493 -18.329 1.00 90.69 288 TYR A C 1
ATOM 2342 O O . TYR A 1 288 ? 17.252 -10.149 -19.331 1.00 90.69 288 TYR A O 1
ATOM 2350 N N . LEU A 1 289 ? 16.644 -8.201 -18.401 1.00 89.00 289 LEU A N 1
ATOM 2351 C CA . LEU A 1 289 ? 16.415 -7.487 -19.659 1.00 89.00 289 LEU A CA 1
ATOM 2352 C C . LEU A 1 289 ? 17.694 -6.879 -20.258 1.00 89.00 289 LEU A C 1
ATOM 2354 O O . LEU A 1 289 ? 17.704 -6.567 -21.448 1.00 89.00 289 LEU A O 1
ATOM 2358 N N . SER A 1 290 ? 18.767 -6.729 -19.469 1.00 79.88 290 SER A N 1
ATOM 2359 C CA . SER A 1 290 ? 20.070 -6.235 -19.955 1.00 79.88 290 SER A CA 1
ATOM 2360 C C . SER A 1 290 ? 20.999 -7.347 -20.458 1.00 79.88 290 SER A C 1
ATOM 2362 O O . SER A 1 290 ? 22.066 -7.049 -20.994 1.00 79.88 290 SER A O 1
ATOM 2364 N N . GLY A 1 291 ? 20.630 -8.623 -20.293 1.00 64.81 291 GLY A N 1
ATOM 2365 C CA . GLY A 1 291 ? 21.381 -9.747 -20.855 1.00 64.81 291 GLY A CA 1
ATOM 2366 C C . GLY A 1 291 ? 21.316 -9.779 -22.391 1.00 64.81 291 GLY A C 1
ATOM 2367 O O . GLY A 1 291 ? 20.358 -9.267 -22.978 1.00 64.81 291 GLY A O 1
ATOM 2368 N N . PRO A 1 292 ? 22.307 -10.384 -23.080 1.00 52.62 292 PRO A N 1
ATOM 2369 C CA . PRO A 1 292 ? 22.189 -10.639 -24.512 1.00 52.62 292 PRO A CA 1
ATOM 2370 C C . PRO A 1 292 ? 20.916 -11.450 -24.745 1.00 52.62 292 PRO A C 1
ATOM 2372 O O . PRO A 1 292 ? 20.660 -12.389 -23.996 1.00 52.62 292 PRO A O 1
ATOM 2375 N N . ALA A 1 293 ? 20.118 -11.068 -25.747 1.00 48.16 293 ALA A N 1
ATOM 2376 C CA . ALA A 1 293 ? 18.874 -11.744 -26.094 1.00 48.16 293 ALA A CA 1
ATOM 2377 C C . ALA A 1 293 ? 19.158 -13.227 -26.370 1.00 48.16 293 ALA A C 1
ATOM 2379 O O . ALA A 1 293 ? 19.505 -13.611 -27.486 1.00 48.16 293 ALA A O 1
ATOM 2380 N N . THR A 1 294 ? 19.061 -14.066 -25.343 1.00 43.06 294 THR A N 1
ATOM 2381 C CA . THR A 1 294 ? 19.119 -15.507 -25.498 1.00 43.06 294 THR A CA 1
ATOM 2382 C C . THR A 1 294 ? 17.833 -15.877 -26.207 1.00 43.06 294 THR A C 1
ATOM 2384 O O . THR A 1 294 ? 16.737 -15.774 -25.659 1.00 43.06 294 THR A O 1
ATOM 2387 N N . GLY A 1 295 ? 17.967 -16.186 -27.496 1.00 41.44 295 GLY A N 1
ATOM 2388 C CA . GLY A 1 295 ? 16.868 -16.676 -28.302 1.00 41.44 295 GLY A CA 1
ATOM 2389 C C . GLY A 1 295 ? 16.250 -17.877 -27.603 1.00 41.44 295 GLY A C 1
ATOM 2390 O O . GLY A 1 295 ? 16.925 -18.882 -27.383 1.00 41.44 295 GLY A O 1
ATOM 2391 N N . ASP A 1 296 ? 14.971 -17.762 -27.254 1.00 38.31 296 ASP A N 1
ATOM 2392 C CA . ASP A 1 296 ? 14.145 -18.919 -26.944 1.00 38.31 296 ASP A CA 1
ATOM 2393 C C . ASP A 1 296 ? 14.110 -19.779 -28.215 1.00 38.31 296 ASP A C 1
ATOM 2395 O O . ASP A 1 296 ? 13.358 -19.517 -29.158 1.00 38.31 296 ASP A O 1
ATOM 2399 N N . SER A 1 297 ? 14.988 -20.782 -28.262 1.00 38.19 297 SER A N 1
ATOM 2400 C CA . SER A 1 297 ? 14.892 -21.892 -29.197 1.00 38.19 297 SER A CA 1
ATOM 2401 C C . SER A 1 297 ? 13.614 -22.641 -28.840 1.00 38.19 297 SER A C 1
ATOM 2403 O O . SER A 1 297 ? 13.544 -23.396 -27.871 1.00 38.19 297 SER A O 1
ATOM 2405 N N . THR A 1 298 ? 12.560 -22.352 -29.591 1.00 37.69 298 THR A N 1
ATOM 2406 C CA . THR A 1 298 ? 11.307 -23.092 -29.555 1.00 37.69 298 THR A CA 1
ATOM 2407 C C . THR A 1 298 ? 11.553 -24.459 -30.184 1.00 37.69 298 THR A C 1
ATOM 2409 O O . THR A 1 298 ? 11.351 -24.666 -31.375 1.00 37.69 298 THR A O 1
ATOM 2412 N N . ALA A 1 299 ? 11.995 -25.419 -29.373 1.00 33.91 299 ALA A N 1
ATOM 2413 C CA . ALA A 1 299 ? 11.843 -26.824 -29.711 1.00 33.91 299 ALA A CA 1
ATOM 2414 C C . ALA A 1 299 ? 10.348 -27.164 -29.614 1.00 33.91 299 ALA A C 1
ATOM 2416 O O . ALA A 1 299 ? 9.809 -27.432 -28.541 1.00 33.91 299 ALA A O 1
ATOM 2417 N N . THR A 1 300 ? 9.656 -27.080 -30.749 1.00 32.38 300 THR A N 1
ATOM 2418 C CA . THR A 1 300 ? 8.351 -27.711 -30.946 1.00 32.38 300 THR A CA 1
ATOM 2419 C C . THR A 1 300 ? 8.526 -29.223 -30.775 1.00 32.38 300 THR A C 1
ATOM 2421 O O . THR A 1 300 ? 9.353 -29.796 -31.483 1.00 32.38 300 THR A O 1
ATOM 2424 N N . PRO A 1 301 ? 7.786 -29.913 -29.888 1.00 38.03 301 PRO A N 1
ATOM 2425 C CA . PRO A 1 301 ? 7.716 -31.358 -29.974 1.00 38.03 301 PRO A CA 1
ATOM 2426 C C . PRO A 1 301 ? 6.829 -31.690 -31.174 1.00 38.03 301 PRO A C 1
ATOM 2428 O O . PRO A 1 301 ? 5.622 -31.434 -31.166 1.00 38.03 301 PRO A O 1
ATOM 2431 N N . GLU A 1 302 ? 7.446 -32.218 -32.230 1.00 32.16 302 GLU A N 1
ATOM 2432 C CA . GLU A 1 302 ? 6.740 -32.877 -33.322 1.00 32.16 302 GLU A CA 1
ATOM 2433 C C . GLU A 1 302 ? 5.820 -33.952 -32.732 1.00 32.16 302 GLU A C 1
ATOM 2435 O O . GLU A 1 302 ? 6.267 -34.957 -32.179 1.00 32.16 302 GLU A O 1
ATOM 2440 N N . ARG A 1 303 ? 4.507 -33.742 -32.853 1.00 36.66 303 ARG A N 1
ATOM 2441 C CA . ARG A 1 303 ? 3.539 -34.832 -32.765 1.00 36.66 303 ARG A CA 1
ATOM 2442 C C . ARG A 1 303 ? 3.697 -35.671 -34.025 1.00 36.66 303 ARG A C 1
ATOM 2444 O O . ARG A 1 303 ? 3.193 -35.307 -35.085 1.00 36.66 303 ARG A O 1
ATOM 2451 N N . THR A 1 304 ? 4.401 -36.784 -33.904 1.00 40.56 304 THR A N 1
ATOM 2452 C CA . THR A 1 304 ? 4.379 -37.846 -34.904 1.00 40.56 304 THR A CA 1
ATOM 2453 C C . THR A 1 304 ? 3.013 -38.527 -34.831 1.00 40.56 304 THR A C 1
ATOM 2455 O O . THR A 1 304 ? 2.670 -39.157 -33.835 1.00 40.56 304 THR A O 1
ATOM 2458 N N . ASN A 1 305 ? 2.212 -38.355 -35.883 1.00 40.66 305 ASN A N 1
ATOM 2459 C CA . ASN A 1 305 ? 1.119 -39.266 -36.196 1.00 40.66 305 ASN A CA 1
ATOM 2460 C C . ASN A 1 305 ? 1.730 -40.592 -36.657 1.00 40.66 305 ASN A C 1
ATOM 2462 O O . ASN A 1 305 ? 2.420 -40.593 -37.678 1.00 40.66 305 ASN A O 1
ATOM 2466 N N . GLN A 1 306 ? 1.435 -41.678 -35.945 1.00 38.56 306 GLN A N 1
ATOM 2467 C CA . GLN A 1 306 ? 1.158 -43.016 -36.479 1.00 38.56 306 GLN A CA 1
ATOM 2468 C C . GLN A 1 306 ? 0.399 -43.821 -35.424 1.00 38.56 306 GLN A C 1
ATOM 2470 O O . GLN A 1 306 ? 0.791 -43.746 -34.239 1.00 38.56 306 GLN A O 1
#

Secondary structure (DSSP, 8-state):
-PPP-PPSPPP--S--TTTPPPGGG--HHHHHHHHHTT-SS--SS-EEEEEEETTEEEEEEEEEEETTEEEEEEEEE-TTSEEEEEEEEEE---HHHHHHTT-SSPPEEEEEEEEE-SSSPPPPEEGGG---HHHHHHHHHHHHHHHHHHHHHHHHHHTT-HHHHHHHHHS-HHHHHHHHT-THHHHSPPEEETTEEEEEETTEEEEEEPTTSGGGSS--S-EEEEEEESSSS-EEEEEEEEEE-TTS-EEEEEEEE-STTSPPEEPPTT-HHHHHHHHHHHHHHHHHHSS---------------